Protein AF-F6R9W7-F1 (afdb_monomer)

Structure (mmCIF, N/CA/C/O backbone):
data_AF-F6R9W7-F1
#
_entry.id   AF-F6R9W7-F1
#
loop_
_atom_site.group_PDB
_atom_site.id
_atom_site.type_symbol
_atom_site.label_atom_id
_atom_site.label_alt_id
_atom_site.label_comp_id
_atom_site.label_asym_id
_atom_site.label_entity_id
_atom_site.label_seq_id
_atom_site.pdbx_PDB_ins_code
_atom_site.Cartn_x
_atom_site.Cartn_y
_atom_site.Cartn_z
_atom_site.occupancy
_atom_site.B_iso_or_equiv
_atom_site.auth_seq_id
_atom_site.auth_comp_id
_atom_site.auth_asym_id
_atom_site.auth_atom_id
_atom_site.pdbx_PDB_model_num
ATOM 1 N N . MET A 1 1 ? 35.227 -60.650 39.582 1.00 37.25 1 MET A N 1
ATOM 2 C CA . MET A 1 1 ? 34.812 -62.004 39.165 1.00 37.25 1 MET A CA 1
ATOM 3 C C . MET A 1 1 ? 34.048 -61.872 37.850 1.00 37.25 1 MET A C 1
ATOM 5 O O . MET A 1 1 ? 33.037 -61.191 37.862 1.00 37.25 1 MET A O 1
ATOM 9 N N . THR A 1 2 ? 34.630 -62.427 36.768 1.00 38.97 2 THR A N 1
ATOM 10 C CA . THR A 1 2 ? 34.024 -62.954 35.505 1.00 38.97 2 THR A CA 1
ATOM 11 C C . THR A 1 2 ? 33.086 -62.039 34.682 1.00 38.97 2 THR A C 1
ATOM 13 O O . THR A 1 2 ? 32.062 -61.613 35.194 1.00 38.97 2 THR A O 1
ATOM 16 N N . GLN A 1 3 ? 33.453 -61.582 33.464 1.00 42.78 3 GLN A N 1
ATOM 17 C CA . GLN A 1 3 ? 33.373 -62.268 32.135 1.00 42.78 3 GLN A CA 1
ATOM 18 C C . GLN A 1 3 ? 31.911 -62.660 31.782 1.00 42.78 3 GLN A C 1
ATOM 20 O O . GLN A 1 3 ? 31.242 -63.227 32.631 1.00 42.78 3 GLN A O 1
ATOM 25 N N . ASP A 1 4 ? 31.304 -62.348 30.624 1.00 43.25 4 ASP A N 1
ATOM 26 C CA . ASP A 1 4 ? 31.755 -62.656 29.255 1.00 43.25 4 ASP A CA 1
ATOM 27 C C . ASP A 1 4 ? 30.947 -61.929 28.141 1.00 43.25 4 ASP A C 1
ATOM 29 O O . ASP A 1 4 ? 29.922 -61.293 28.389 1.00 43.25 4 ASP A O 1
ATOM 33 N N . ALA A 1 5 ? 31.432 -62.058 26.903 1.00 44.84 5 ALA A N 1
ATOM 34 C CA . ALA A 1 5 ? 31.057 -61.347 25.680 1.00 44.84 5 ALA A CA 1
ATOM 35 C C . ALA A 1 5 ? 30.200 -62.173 24.681 1.00 44.84 5 ALA A C 1
ATOM 37 O O . ALA A 1 5 ? 29.984 -63.365 24.881 1.00 44.84 5 ALA A O 1
ATOM 38 N N . ARG A 1 6 ? 29.832 -61.518 23.552 1.00 44.34 6 ARG A N 1
ATOM 39 C CA . ARG A 1 6 ? 29.379 -61.987 22.199 1.00 44.34 6 ARG A CA 1
ATOM 40 C C . ARG A 1 6 ? 28.010 -61.393 21.814 1.00 44.34 6 ARG A C 1
ATOM 42 O O . ARG A 1 6 ? 27.087 -61.439 22.605 1.00 44.34 6 ARG A O 1
ATOM 49 N N . GLY A 1 7 ? 27.757 -60.812 20.637 1.00 36.53 7 GLY A N 1
ATOM 50 C CA . GLY A 1 7 ? 28.431 -60.843 19.334 1.00 36.53 7 GLY A CA 1
ATOM 51 C C . GLY A 1 7 ? 27.471 -61.415 18.276 1.00 36.53 7 GLY A C 1
ATOM 52 O O . GLY A 1 7 ? 27.150 -62.595 18.345 1.00 36.53 7 GLY A O 1
ATOM 53 N N . GLY A 1 8 ? 27.017 -60.613 17.301 1.00 36.09 8 GLY A N 1
ATOM 54 C CA . GLY A 1 8 ? 26.174 -61.088 16.189 1.00 36.09 8 GLY A CA 1
ATOM 55 C C . GLY A 1 8 ? 25.774 -59.988 15.196 1.00 36.09 8 GLY A C 1
ATOM 56 O O . GLY A 1 8 ? 25.146 -59.007 15.569 1.00 36.09 8 GLY A O 1
ATOM 57 N N . ALA A 1 9 ? 26.187 -60.148 13.939 1.00 40.66 9 ALA A N 1
ATOM 58 C CA . ALA A 1 9 ? 26.239 -59.149 12.871 1.00 40.66 9 ALA A CA 1
ATOM 59 C C . ALA A 1 9 ? 24.975 -59.050 11.986 1.00 40.66 9 ALA A C 1
ATOM 61 O O . ALA A 1 9 ? 24.234 -60.020 11.858 1.00 40.66 9 ALA A O 1
ATOM 62 N N . GLY A 1 10 ? 24.854 -57.954 11.214 1.00 35.75 10 GLY A N 1
ATOM 63 C CA . GLY A 1 10 ? 24.393 -58.062 9.820 1.00 35.75 10 GLY A CA 1
ATOM 64 C C . GLY A 1 10 ? 23.547 -56.930 9.211 1.00 35.75 10 GLY A C 1
ATOM 65 O O . GLY A 1 10 ? 22.341 -56.912 9.403 1.00 35.75 10 GLY A O 1
ATOM 66 N N . ARG A 1 11 ? 24.183 -56.165 8.297 1.00 45.00 11 ARG A N 1
ATOM 67 C CA . ARG A 1 11 ? 23.655 -55.597 7.021 1.00 45.00 11 ARG A CA 1
ATOM 68 C C . ARG A 1 11 ? 22.607 -54.466 7.157 1.00 45.00 11 ARG A C 1
ATOM 70 O O . ARG A 1 11 ? 21.510 -54.681 7.635 1.00 45.00 11 ARG A O 1
ATOM 77 N N . GLY A 1 12 ? 22.821 -53.220 6.724 1.00 38.53 12 GLY A N 1
ATOM 78 C CA . GLY A 1 12 ? 23.471 -52.753 5.496 1.00 38.53 12 GLY A CA 1
ATOM 79 C C . GLY A 1 12 ? 22.467 -52.696 4.332 1.00 38.53 12 GLY A C 1
ATOM 80 O O . GLY A 1 12 ? 22.439 -53.616 3.520 1.00 38.53 12 GLY A O 1
ATOM 81 N N . ARG A 1 13 ? 21.642 -51.640 4.241 1.00 46.31 13 ARG A N 1
ATOM 82 C CA . ARG A 1 13 ? 20.836 -51.311 3.046 1.00 46.31 13 ARG A CA 1
ATOM 83 C C . ARG A 1 13 ? 20.962 -49.820 2.730 1.00 46.31 13 ARG A C 1
ATOM 85 O O . ARG A 1 13 ? 20.438 -48.984 3.455 1.00 46.31 13 ARG A O 1
ATOM 92 N N . GLY A 1 14 ? 21.693 -49.522 1.657 1.00 41.75 14 GLY A N 1
ATOM 93 C CA . GLY A 1 14 ? 21.711 -48.213 1.006 1.00 41.75 14 GLY A CA 1
ATOM 94 C C . GLY A 1 14 ? 20.532 -48.032 0.036 1.00 41.75 14 GLY A C 1
ATOM 95 O O . GLY A 1 14 ? 19.834 -49.006 -0.268 1.00 41.75 14 GLY A O 1
ATOM 96 N N . PRO A 1 15 ? 20.305 -46.803 -0.457 1.00 42.66 15 PRO A N 1
ATOM 97 C CA . PRO A 1 15 ? 19.247 -46.492 -1.409 1.00 42.66 15 PRO A CA 1
ATOM 98 C C . PRO A 1 15 ? 19.709 -46.738 -2.856 1.00 42.66 15 PRO A C 1
ATOM 100 O O . PRO A 1 15 ? 20.836 -46.421 -3.231 1.00 42.66 15 PRO A O 1
ATOM 103 N N . GLY A 1 16 ? 18.821 -47.298 -3.676 1.00 39.59 16 GLY A N 1
ATOM 104 C CA . GLY A 1 16 ? 18.999 -47.514 -5.115 1.00 39.59 16 GLY A CA 1
ATOM 105 C C . GLY A 1 16 ? 17.738 -47.102 -5.894 1.00 39.59 16 GLY A C 1
ATOM 106 O O . GLY A 1 16 ? 16.745 -46.726 -5.277 1.00 39.59 16 GLY A O 1
ATOM 107 N N . PRO A 1 17 ? 17.755 -47.159 -7.236 1.00 47.62 17 PRO A N 1
ATOM 108 C CA . PRO A 1 17 ? 17.952 -45.975 -8.076 1.00 47.62 17 PRO A CA 1
ATOM 109 C C . PRO A 1 17 ? 16.716 -45.567 -8.903 1.00 47.62 17 PRO A C 1
ATOM 111 O O . PRO A 1 17 ? 15.732 -46.295 -8.997 1.00 47.62 17 PRO A O 1
ATOM 114 N N . GLY A 1 18 ? 16.798 -44.373 -9.507 1.00 41.66 18 GLY A N 1
ATOM 115 C CA . GLY A 1 18 ? 15.735 -43.728 -10.284 1.00 41.66 18 GLY A CA 1
ATOM 116 C C . GLY A 1 18 ? 15.353 -44.409 -11.610 1.00 41.66 18 GLY A C 1
ATOM 117 O O . GLY A 1 18 ? 16.041 -45.319 -12.082 1.00 41.66 18 GLY A O 1
ATOM 118 N N . PRO A 1 19 ? 14.250 -43.963 -12.240 1.00 47.75 19 PRO A N 1
ATOM 119 C CA . PRO A 1 19 ? 13.736 -44.590 -13.447 1.00 47.75 19 PRO A CA 1
ATOM 120 C C . PRO A 1 19 ? 14.465 -44.134 -14.718 1.00 47.75 19 PRO A C 1
ATOM 122 O O . PRO A 1 19 ? 14.764 -42.961 -14.945 1.00 47.75 19 PRO A O 1
ATOM 125 N N . ARG A 1 20 ? 14.728 -45.145 -15.549 1.00 38.06 20 ARG A N 1
ATOM 126 C CA . ARG A 1 20 ? 15.387 -45.130 -16.855 1.00 38.06 20 ARG A CA 1
ATOM 127 C C . ARG A 1 20 ? 14.558 -44.411 -17.925 1.00 38.06 20 ARG A C 1
ATOM 129 O O . ARG A 1 20 ? 13.354 -44.616 -18.039 1.00 38.06 20 ARG A O 1
ATOM 136 N N . ARG A 1 21 ? 15.261 -43.664 -18.782 1.00 37.69 21 ARG A N 1
ATOM 137 C CA . ARG A 1 21 ? 14.823 -43.274 -20.131 1.00 37.69 21 ARG A CA 1
ATOM 138 C C . ARG A 1 21 ? 14.711 -44.516 -21.022 1.00 37.69 21 ARG A C 1
ATOM 140 O O . ARG A 1 21 ? 15.579 -45.384 -20.960 1.00 37.69 21 ARG A O 1
ATOM 147 N N . SER A 1 22 ? 13.696 -44.540 -21.882 1.00 39.59 22 SER A N 1
ATOM 148 C CA . SER A 1 22 ? 13.590 -45.456 -23.027 1.00 39.59 22 SER A CA 1
ATOM 149 C C . SER A 1 22 ? 13.476 -44.649 -24.334 1.00 39.59 22 SER A C 1
ATOM 151 O O . SER A 1 22 ? 13.099 -43.476 -24.267 1.00 39.59 22 SER A O 1
ATOM 153 N N . PRO A 1 23 ? 13.871 -45.223 -25.487 1.00 42.62 23 PRO A N 1
ATOM 154 C CA . PRO A 1 23 ? 14.264 -44.480 -26.683 1.00 42.62 23 PRO A CA 1
ATOM 155 C C . PRO A 1 23 ? 13.145 -44.310 -27.728 1.00 42.62 23 PRO A C 1
ATOM 157 O O . PRO A 1 23 ? 12.072 -44.897 -27.628 1.00 42.62 23 PRO A O 1
ATOM 160 N N . SER A 1 24 ? 13.460 -43.475 -28.720 1.00 36.72 24 SER A N 1
ATOM 161 C CA . SER A 1 24 ? 12.705 -43.048 -29.908 1.00 36.72 24 SER A CA 1
ATOM 162 C C . SER A 1 24 ? 12.097 -44.174 -30.763 1.00 36.72 24 SER A C 1
ATOM 164 O O . SER A 1 24 ? 12.508 -45.329 -30.662 1.00 36.72 24 SER A O 1
ATOM 166 N N . PRO A 1 25 ? 11.239 -43.807 -31.735 1.00 42.00 25 PRO A N 1
ATOM 167 C CA . PRO A 1 25 ? 11.713 -43.918 -33.119 1.00 42.00 25 PRO A CA 1
ATOM 168 C C . PRO A 1 25 ? 11.398 -42.698 -34.006 1.00 42.00 25 PRO A C 1
ATOM 170 O O . PRO A 1 25 ? 10.371 -42.037 -33.880 1.00 42.00 25 PRO A O 1
ATOM 173 N N . SER A 1 26 ? 12.332 -42.428 -34.918 1.00 40.25 26 SER A N 1
ATOM 174 C CA . SER A 1 26 ? 12.217 -41.530 -36.073 1.00 40.25 26 SER A CA 1
ATOM 175 C C . SER A 1 26 ? 11.331 -42.128 -37.175 1.00 40.25 26 SER A C 1
ATOM 177 O O . SER A 1 26 ? 11.128 -43.342 -37.210 1.00 40.25 26 SER A O 1
ATOM 179 N N . PRO A 1 27 ? 10.971 -41.318 -38.183 1.00 42.59 27 PRO A N 1
ATOM 180 C CA . PRO A 1 27 ? 11.076 -41.780 -39.560 1.00 42.59 27 PRO A CA 1
ATOM 181 C C . PRO A 1 27 ? 11.999 -40.902 -40.413 1.00 42.59 27 PRO A C 1
ATOM 183 O O . PRO A 1 27 ? 12.318 -39.756 -40.095 1.00 42.59 27 PRO A O 1
ATOM 186 N N . ALA A 1 28 ? 12.479 -41.547 -41.470 1.00 33.84 28 ALA A N 1
ATOM 187 C CA . ALA A 1 28 ? 13.603 -41.188 -42.307 1.00 33.84 28 ALA A CA 1
ATOM 188 C C . ALA A 1 28 ? 13.274 -40.189 -43.437 1.00 33.84 28 ALA A C 1
ATOM 190 O O . ALA A 1 28 ? 12.173 -40.165 -43.973 1.00 33.84 28 ALA A O 1
ATOM 191 N N . LEU A 1 29 ? 14.305 -39.405 -43.766 1.00 33.53 29 LEU A N 1
ATOM 192 C CA . LEU A 1 29 ? 14.853 -39.079 -45.094 1.00 33.53 29 LEU A CA 1
ATOM 193 C C . LEU A 1 29 ? 13.921 -38.815 -46.294 1.00 33.53 29 LEU A C 1
ATOM 195 O O . LEU A 1 29 ? 13.273 -39.712 -46.822 1.00 33.53 29 LEU A O 1
ATOM 199 N N . GLY A 1 30 ? 14.092 -37.616 -46.860 1.00 28.89 30 GLY A N 1
ATOM 200 C CA . GLY A 1 30 ? 13.898 -37.321 -48.280 1.00 28.89 30 GLY A CA 1
ATOM 201 C C . GLY A 1 30 ? 14.819 -36.169 -48.686 1.00 28.89 30 GLY A C 1
ATOM 202 O O . GLY A 1 30 ? 14.496 -35.008 -48.458 1.00 28.89 30 GLY A O 1
ATOM 203 N N . ALA A 1 31 ? 15.996 -36.495 -49.223 1.00 33.34 31 ALA A N 1
ATOM 204 C CA . ALA A 1 31 ? 16.964 -35.543 -49.757 1.00 33.34 31 ALA A CA 1
ATOM 205 C C . ALA A 1 31 ? 16.691 -35.271 -51.243 1.00 33.34 31 ALA A C 1
ATOM 207 O O . ALA A 1 31 ? 16.409 -36.203 -51.992 1.00 33.34 31 ALA A O 1
ATOM 208 N N . SER A 1 32 ? 16.858 -34.024 -51.685 1.00 34.88 32 SER A N 1
ATOM 209 C CA . SER A 1 32 ? 17.277 -33.668 -53.049 1.00 34.88 32 SER A CA 1
ATOM 210 C C . SER A 1 32 ? 17.789 -32.229 -53.046 1.00 34.88 32 SER A C 1
ATOM 212 O O . SER A 1 32 ? 17.087 -31.313 -52.625 1.00 34.88 32 SER A O 1
ATOM 214 N N . GLY A 1 33 ? 19.049 -32.058 -53.446 1.00 31.48 33 GLY A N 1
ATOM 215 C CA . GLY A 1 33 ? 19.707 -30.763 -53.590 1.00 31.48 33 GLY A CA 1
ATOM 216 C C . GLY A 1 33 ? 19.554 -30.179 -54.993 1.00 31.48 33 GLY A C 1
ATOM 217 O O . GLY A 1 33 ? 19.245 -30.896 -55.939 1.00 31.48 33 GLY A O 1
ATOM 218 N N . ALA A 1 34 ? 19.835 -28.883 -55.117 1.00 33.84 34 ALA A N 1
ATOM 219 C CA . ALA A 1 34 ? 20.273 -28.245 -56.354 1.00 33.84 34 ALA A CA 1
ATOM 220 C C . ALA A 1 34 ? 20.982 -26.919 -56.030 1.00 33.84 34 ALA A C 1
ATOM 222 O O . ALA A 1 34 ? 20.700 -26.260 -55.031 1.00 33.84 34 ALA A O 1
ATOM 223 N N . SER A 1 35 ? 21.944 -26.587 -56.879 1.00 33.28 35 SER A N 1
ATOM 224 C CA . SER A 1 35 ? 23.064 -25.673 -56.668 1.00 33.28 35 SER A CA 1
ATOM 225 C C . SER A 1 35 ? 22.846 -24.281 -57.287 1.00 33.28 35 SER A C 1
ATOM 227 O O . SER A 1 35 ? 22.425 -24.219 -58.433 1.00 33.28 35 SER A O 1
ATOM 229 N N . GLY A 1 36 ? 23.267 -23.216 -56.574 1.00 30.98 36 GLY A N 1
ATOM 230 C CA . GLY A 1 36 ? 23.781 -21.901 -57.055 1.00 30.98 36 GLY A CA 1
ATOM 231 C C . GLY A 1 36 ? 22.903 -20.994 -57.952 1.00 30.98 36 GLY A C 1
ATOM 232 O O . GLY A 1 36 ? 21.843 -21.426 -58.390 1.00 30.98 36 GLY A O 1
ATOM 233 N N . PRO A 1 37 ? 23.337 -19.752 -58.299 1.00 43.81 37 PRO A N 1
ATOM 234 C CA . PRO A 1 37 ? 24.504 -18.961 -57.853 1.00 43.81 37 PRO A CA 1
ATOM 235 C C . PRO A 1 37 ? 24.156 -17.536 -57.306 1.00 43.81 37 PRO A C 1
ATOM 237 O O . PRO A 1 37 ? 23.009 -17.102 -57.344 1.00 43.81 37 PRO A O 1
ATOM 240 N N . GLY A 1 38 ? 25.161 -16.799 -56.789 1.00 31.69 38 GLY A N 1
ATOM 241 C CA . GLY A 1 38 ? 25.097 -15.347 -56.468 1.00 31.69 38 GLY A CA 1
ATOM 242 C C . GLY A 1 38 ? 25.085 -14.437 -57.721 1.00 31.69 38 GLY A C 1
ATOM 243 O O . GLY A 1 38 ? 25.046 -14.995 -58.819 1.00 31.69 38 GLY A O 1
ATOM 244 N N . PRO A 1 39 ? 25.165 -13.078 -57.626 1.00 47.41 39 PRO A N 1
ATOM 245 C CA . PRO A 1 39 ? 26.282 -12.377 -56.957 1.00 47.41 39 PRO A CA 1
ATOM 246 C C . PRO A 1 39 ? 26.011 -10.983 -56.296 1.00 47.41 39 PRO A C 1
ATOM 248 O O . PRO A 1 39 ? 25.011 -10.323 -56.535 1.00 47.41 39 PRO A O 1
ATOM 251 N N . ALA A 1 40 ? 27.006 -10.558 -55.496 1.00 33.59 40 ALA A N 1
ATOM 252 C CA . ALA A 1 40 ? 27.640 -9.229 -55.325 1.00 33.59 40 ALA A CA 1
ATOM 253 C C . ALA A 1 40 ? 26.851 -7.904 -55.128 1.00 33.59 40 ALA A C 1
ATOM 255 O O . ALA A 1 40 ? 26.097 -7.471 -55.990 1.00 33.59 40 ALA A O 1
ATOM 256 N N . GLY A 1 41 ? 27.261 -7.125 -54.105 1.00 31.31 41 GLY A N 1
ATOM 257 C CA . GLY A 1 41 ? 27.148 -5.653 -54.118 1.00 31.31 41 GLY A CA 1
ATOM 258 C C . GLY A 1 41 ? 27.331 -4.912 -52.777 1.00 31.31 41 GLY A C 1
ATOM 259 O O . GLY A 1 41 ? 26.359 -4.732 -52.066 1.00 31.31 41 GLY A O 1
ATOM 260 N N . ARG A 1 42 ? 28.581 -4.501 -52.473 1.00 35.09 42 ARG A N 1
ATOM 261 C CA . ARG A 1 42 ? 29.096 -3.238 -51.847 1.00 35.09 42 ARG A CA 1
ATOM 262 C C . ARG A 1 42 ? 28.104 -2.364 -51.027 1.00 35.09 42 ARG A C 1
ATOM 264 O O . ARG A 1 42 ? 27.027 -2.080 -51.510 1.00 35.09 42 ARG A O 1
ATOM 271 N N . GLY A 1 43 ? 28.399 -1.740 -49.881 1.00 30.48 43 GLY A N 1
ATOM 272 C CA . GLY A 1 43 ? 29.612 -1.496 -49.098 1.00 30.48 43 GLY A CA 1
ATOM 273 C C . GLY A 1 43 ? 29.399 -0.275 -48.167 1.00 30.48 43 GLY A C 1
ATOM 274 O O . GLY A 1 43 ? 28.695 0.649 -48.547 1.00 30.48 43 GLY A O 1
ATOM 275 N N . GLY A 1 44 ? 30.049 -0.266 -46.995 1.00 30.69 44 GLY A N 1
ATOM 276 C CA . GLY A 1 44 ? 30.510 0.943 -46.275 1.00 30.69 44 GLY A CA 1
ATOM 277 C C . GLY A 1 44 ? 29.522 1.786 -45.432 1.00 30.69 44 GLY A C 1
ATOM 278 O O . GLY A 1 44 ? 28.321 1.683 -45.629 1.00 30.69 44 GLY A O 1
ATOM 279 N N . PRO A 1 45 ? 30.019 2.590 -44.457 1.00 45.19 45 PRO A N 1
ATOM 280 C CA . PRO A 1 45 ? 29.377 2.784 -43.145 1.00 45.19 45 PRO A CA 1
ATOM 281 C C . PRO A 1 45 ? 29.029 4.246 -42.765 1.00 45.19 45 PRO A C 1
ATOM 283 O O . PRO A 1 45 ? 29.543 5.189 -43.353 1.00 45.19 45 PRO A O 1
ATOM 286 N N . GLY A 1 46 ? 28.291 4.418 -41.656 1.00 30.78 46 GLY A N 1
ATOM 287 C CA . GLY A 1 46 ? 28.509 5.529 -40.708 1.00 30.78 46 GLY A CA 1
ATOM 288 C C . GLY A 1 46 ? 27.438 6.635 -40.597 1.00 30.78 46 GLY A C 1
ATOM 289 O O . GLY A 1 46 ? 26.616 6.773 -41.491 1.00 30.78 46 GLY A O 1
ATOM 290 N N . PRO A 1 47 ? 27.415 7.389 -39.473 1.00 49.84 47 PRO A N 1
ATOM 291 C CA . PRO A 1 47 ? 26.193 7.827 -38.777 1.00 49.84 47 PRO A CA 1
ATOM 292 C C . PRO A 1 47 ? 25.980 9.357 -38.752 1.00 49.84 47 PRO A C 1
ATOM 294 O O . PRO A 1 47 ? 26.935 10.102 -38.936 1.00 49.84 47 PRO A O 1
ATOM 297 N N . ALA A 1 48 ? 24.774 9.841 -38.413 1.00 31.61 48 ALA A N 1
ATOM 298 C CA . ALA A 1 48 ? 24.588 11.192 -37.855 1.00 31.61 48 ALA A CA 1
ATOM 299 C C . ALA A 1 48 ? 23.214 11.394 -37.184 1.00 31.61 48 ALA A C 1
ATOM 301 O O . ALA A 1 48 ? 22.164 11.224 -37.798 1.00 31.61 48 ALA A O 1
ATOM 302 N N . MET A 1 49 ? 23.266 11.806 -35.916 1.00 35.12 49 MET A N 1
ATOM 303 C CA . MET A 1 49 ? 22.226 12.519 -35.169 1.00 35.12 49 MET A CA 1
ATOM 304 C C . MET A 1 49 ? 22.036 13.931 -35.743 1.00 35.12 49 MET A C 1
ATOM 306 O O . MET A 1 49 ? 23.036 14.608 -35.973 1.00 35.12 49 MET A O 1
ATOM 310 N N . ALA A 1 50 ? 20.795 14.414 -35.881 1.00 34.88 50 ALA A N 1
ATOM 311 C CA . ALA A 1 50 ? 20.523 15.852 -35.971 1.00 34.88 50 ALA A CA 1
ATOM 312 C C . ALA A 1 50 ? 19.078 16.229 -35.578 1.00 34.88 50 ALA A C 1
ATOM 314 O O . ALA A 1 50 ? 18.130 16.020 -36.325 1.00 34.88 50 ALA A O 1
ATOM 315 N N . MET A 1 51 ? 18.960 16.783 -34.373 1.00 36.38 51 MET A N 1
ATOM 316 C CA . MET A 1 51 ? 18.455 18.126 -34.059 1.00 36.38 51 MET A CA 1
ATOM 317 C C . MET A 1 51 ? 17.085 18.595 -34.614 1.00 36.38 51 MET A C 1
ATOM 319 O O . MET A 1 51 ? 16.941 19.006 -35.761 1.00 36.38 51 MET A O 1
ATOM 323 N N . PHE A 1 52 ? 16.107 18.609 -33.704 1.00 30.91 52 PHE A N 1
ATOM 324 C CA . PHE A 1 52 ? 15.168 19.695 -33.357 1.00 30.91 52 PHE A CA 1
ATOM 325 C C . PHE A 1 52 ? 15.089 20.944 -34.265 1.00 30.91 52 PHE A C 1
ATOM 327 O O . PHE A 1 52 ? 16.061 21.674 -34.455 1.00 30.91 52 PHE A O 1
ATOM 334 N N . ARG A 1 53 ? 13.857 21.279 -34.684 1.00 35.88 53 ARG A N 1
ATOM 335 C CA . ARG A 1 53 ? 13.446 22.634 -35.087 1.00 35.88 53 ARG A CA 1
ATOM 336 C C . ARG A 1 53 ? 12.285 23.093 -34.209 1.00 35.88 53 ARG A C 1
ATOM 338 O O . ARG A 1 53 ? 11.177 22.573 -34.313 1.00 35.88 53 ARG A O 1
ATOM 345 N N . SER A 1 54 ? 12.575 24.076 -33.369 1.00 33.25 54 SER A N 1
ATOM 346 C CA . SER A 1 54 ? 11.614 24.876 -32.617 1.00 33.25 54 SER A CA 1
ATOM 347 C C . SER A 1 54 ? 10.757 25.732 -33.550 1.00 33.25 54 SER A C 1
ATOM 349 O O . SER A 1 54 ? 11.260 26.289 -34.527 1.00 33.25 54 SER A O 1
ATOM 351 N N . LEU A 1 55 ? 9.486 25.905 -33.192 1.00 35.75 55 LEU A N 1
ATOM 352 C CA . LEU A 1 55 ? 8.639 27.005 -33.642 1.00 35.75 55 LEU A CA 1
ATOM 353 C C . LEU 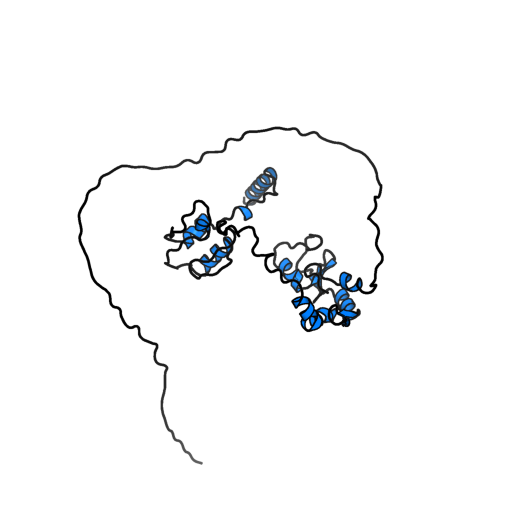A 1 55 ? 7.984 27.612 -32.396 1.00 35.75 55 LEU A C 1
ATOM 355 O O . LEU A 1 55 ? 7.349 26.915 -31.610 1.00 35.75 55 LEU A O 1
ATOM 359 N N . VAL A 1 56 ? 8.227 28.906 -32.216 1.00 32.75 56 VAL A N 1
ATOM 360 C CA . VAL A 1 56 ? 7.842 29.759 -31.086 1.00 32.75 56 VAL A CA 1
ATOM 361 C C . VAL A 1 56 ? 6.400 30.250 -31.250 1.00 32.75 56 VAL A C 1
ATOM 363 O O . VAL A 1 56 ? 6.007 30.600 -32.361 1.00 32.75 56 VAL A O 1
ATOM 366 N N . ALA A 1 57 ? 5.656 30.392 -30.146 1.00 31.69 57 ALA A 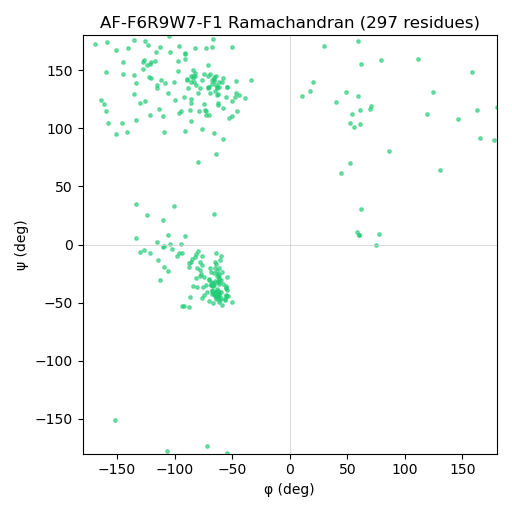N 1
ATOM 367 C CA . ALA A 1 57 ? 4.531 31.327 -30.054 1.00 31.69 57 ALA A CA 1
ATOM 368 C C . ALA A 1 57 ? 4.399 31.917 -28.631 1.00 31.69 57 ALA A C 1
ATOM 370 O O . ALA A 1 57 ? 3.980 31.245 -27.698 1.00 31.69 57 ALA A O 1
ATOM 371 N N . SER A 1 58 ? 4.824 33.180 -28.523 1.00 29.67 58 SER A N 1
ATOM 372 C CA . SER A 1 58 ? 4.384 34.308 -27.680 1.00 29.67 58 SER A CA 1
ATOM 373 C C . SER A 1 58 ? 3.518 34.074 -26.425 1.00 29.67 58 SER A C 1
ATOM 375 O O . SER A 1 58 ? 2.408 33.572 -26.534 1.00 29.67 58 SER A O 1
ATOM 377 N N . ALA A 1 59 ? 3.889 34.685 -25.286 1.00 34.16 59 ALA A N 1
ATOM 378 C CA . ALA A 1 59 ? 3.404 36.029 -24.899 1.00 34.16 59 ALA A CA 1
ATOM 379 C C . ALA A 1 59 ? 3.599 36.367 -23.395 1.00 34.16 59 ALA A C 1
ATOM 381 O O . ALA A 1 59 ? 2.949 35.816 -22.518 1.00 34.16 59 ALA A O 1
ATOM 382 N N . GLN A 1 60 ? 4.439 37.378 -23.154 1.00 38.44 60 GLN A N 1
ATOM 383 C CA . GLN A 1 60 ? 4.234 38.537 -22.271 1.00 38.44 60 GLN A CA 1
ATOM 384 C C . GLN A 1 60 ? 3.872 38.367 -20.773 1.00 38.44 60 GLN A C 1
ATOM 386 O O . GLN A 1 60 ? 2.716 38.342 -20.363 1.00 38.44 60 GLN A O 1
ATOM 391 N N . GLN A 1 61 ? 4.916 38.542 -19.958 1.00 37.75 61 GLN A N 1
ATOM 392 C CA . GLN A 1 61 ? 4.937 39.027 -18.572 1.00 37.75 61 GLN A CA 1
ATOM 393 C C . GLN A 1 61 ? 4.236 40.397 -18.384 1.00 37.75 61 GLN A C 1
ATOM 395 O O . GLN A 1 61 ? 4.545 41.357 -19.104 1.00 37.75 61 GLN A O 1
ATOM 400 N N . ARG A 1 62 ? 3.414 40.551 -17.333 1.00 31.33 62 ARG A N 1
ATOM 401 C CA . ARG A 1 62 ? 3.086 41.844 -16.685 1.00 31.33 62 ARG A CA 1
ATOM 402 C C . ARG A 1 62 ? 3.138 41.690 -15.153 1.00 31.33 62 ARG A C 1
ATOM 404 O O . ARG A 1 62 ? 2.583 40.748 -14.605 1.00 31.33 62 ARG A O 1
ATOM 411 N N . GLN A 1 63 ? 3.864 42.603 -14.503 1.00 33.03 63 GLN A N 1
ATOM 412 C CA . GLN A 1 63 ? 4.195 42.657 -13.069 1.00 33.03 63 GLN A CA 1
ATOM 413 C C . GLN A 1 63 ? 3.160 43.479 -12.236 1.00 33.03 63 GLN A C 1
ATOM 415 O O . GLN A 1 63 ? 2.438 44.293 -12.801 1.00 33.03 63 GLN A O 1
ATOM 420 N N . HIS A 1 64 ? 3.151 43.218 -10.912 1.00 33.94 64 HIS A N 1
ATOM 421 C CA . HIS A 1 64 ? 2.356 43.633 -9.705 1.00 33.94 64 HIS A CA 1
ATOM 422 C C . HIS A 1 64 ? 2.217 45.174 -9.406 1.00 33.94 64 HIS A C 1
ATOM 424 O O . HIS A 1 64 ? 2.845 45.901 -10.175 1.00 33.94 64 HIS A O 1
ATOM 430 N N . PRO A 1 65 ? 1.536 45.743 -8.334 1.00 39.12 65 PRO A N 1
ATOM 431 C CA . PRO A 1 65 ? 1.287 45.246 -6.938 1.00 39.12 65 PRO A CA 1
ATOM 432 C C . PRO A 1 65 ? -0.039 45.765 -6.195 1.00 39.12 65 PRO A C 1
ATOM 434 O O . PRO A 1 65 ? -1.027 45.925 -6.907 1.00 39.12 65 PRO A O 1
ATOM 437 N N . PRO A 1 66 ? -0.187 45.918 -4.829 1.00 52.06 66 PRO A N 1
ATOM 438 C CA . PRO A 1 66 ? -1.364 45.506 -3.990 1.00 52.06 66 PRO A CA 1
ATOM 439 C C . PRO A 1 66 ? -2.275 46.691 -3.488 1.00 52.06 66 PRO A C 1
ATOM 441 O O . PRO A 1 66 ? -1.966 47.813 -3.894 1.00 52.06 66 PRO A O 1
ATOM 444 N N . PRO A 1 67 ? -3.379 46.556 -2.670 1.00 41.12 67 PRO A N 1
ATOM 445 C CA . PRO A 1 67 ? -3.357 46.301 -1.195 1.00 41.12 67 PRO A CA 1
ATOM 446 C C . PRO A 1 67 ? -4.632 45.679 -0.498 1.00 41.12 67 PRO A C 1
ATOM 448 O O . PRO A 1 67 ? -5.704 45.552 -1.074 1.00 41.12 67 PRO A O 1
ATOM 451 N N . SER A 1 68 ? -4.473 45.372 0.808 1.00 30.89 68 SER A N 1
ATOM 452 C CA . SER A 1 68 ? -5.410 45.485 1.970 1.00 30.89 68 SER A CA 1
ATOM 453 C C . SER A 1 68 ? -6.671 44.602 2.201 1.00 30.89 68 SER A C 1
ATOM 455 O O . SER A 1 68 ? -7.670 44.715 1.509 1.00 30.89 68 SER A O 1
ATOM 457 N N . ALA A 1 69 ? -6.625 43.889 3.347 1.00 30.23 69 ALA A N 1
ATOM 458 C CA . ALA A 1 69 ? -7.630 43.730 4.428 1.00 30.23 69 ALA A CA 1
ATOM 459 C C . ALA A 1 69 ? -9.040 43.114 4.174 1.00 30.23 69 ALA A C 1
ATOM 461 O O . ALA A 1 69 ? -9.938 43.806 3.725 1.00 30.23 69 ALA A O 1
ATOM 462 N N . ALA A 1 70 ? -9.190 41.838 4.597 1.00 32.22 70 ALA A N 1
ATOM 463 C CA . ALA A 1 70 ? -10.252 41.132 5.377 1.00 32.22 70 ALA A CA 1
ATOM 464 C C . ALA A 1 70 ? -11.755 41.562 5.344 1.00 32.22 70 ALA A C 1
ATOM 466 O O . ALA A 1 70 ? -12.079 42.703 5.055 1.00 32.22 70 ALA A O 1
ATOM 467 N N . PRO A 1 71 ? -12.685 40.770 5.932 1.00 51.66 71 PRO A N 1
ATOM 468 C CA . PRO A 1 71 ? -13.027 39.352 5.732 1.00 51.66 71 PRO A CA 1
ATOM 469 C C . PRO A 1 71 ? -14.549 39.169 5.465 1.00 51.66 71 PRO A C 1
ATOM 471 O O . PRO A 1 71 ? -15.353 39.975 5.921 1.00 51.66 71 PRO A O 1
ATOM 474 N N . ALA A 1 72 ? -14.995 38.081 4.823 1.00 33.44 72 ALA A N 1
ATOM 475 C CA . ALA A 1 72 ? -16.404 37.668 4.919 1.00 33.44 72 ALA A CA 1
ATOM 476 C C . ALA A 1 72 ? -16.629 36.195 4.556 1.00 33.44 72 ALA A C 1
ATOM 478 O O . ALA A 1 72 ? -16.458 35.751 3.424 1.00 33.44 72 ALA A O 1
ATOM 479 N N . SER A 1 73 ? -17.052 35.477 5.584 1.00 36.91 73 SER A N 1
ATOM 480 C CA . SER A 1 73 ? -17.795 34.229 5.638 1.00 36.91 73 SER A CA 1
ATOM 481 C C . SER A 1 73 ? -18.806 34.033 4.502 1.00 36.91 73 SER A C 1
ATOM 483 O O . SER A 1 73 ? -19.569 34.938 4.169 1.00 36.91 73 SER A O 1
ATOM 485 N N . SER A 1 74 ? -18.918 32.805 3.999 1.00 34.34 74 SER A N 1
ATOM 486 C CA . SER A 1 74 ? -20.149 32.314 3.372 1.00 34.34 74 SER A CA 1
ATOM 487 C C . SER A 1 74 ? -20.354 30.822 3.667 1.00 34.34 74 SER A C 1
ATOM 489 O O . SER A 1 74 ? -19.374 30.105 3.877 1.00 34.34 74 SER A O 1
ATOM 491 N N . PRO A 1 75 ? -21.617 30.378 3.796 1.00 37.38 75 PRO A N 1
ATOM 492 C CA . PRO A 1 75 ? -22.017 29.363 4.771 1.00 37.38 75 PRO A CA 1
ATOM 493 C C . PRO A 1 75 ? -22.093 27.951 4.180 1.00 37.38 75 PRO A C 1
ATOM 495 O O . PRO A 1 75 ? -22.460 27.765 3.022 1.00 37.38 75 PRO A O 1
ATOM 498 N N . LEU A 1 76 ? -21.812 26.949 5.018 1.00 37.34 76 LEU A N 1
ATOM 499 C CA . LEU A 1 76 ? -22.126 25.547 4.740 1.00 37.34 76 LEU A CA 1
ATOM 500 C C . LEU A 1 76 ? -23.652 25.311 4.776 1.00 37.34 76 LEU A C 1
ATOM 502 O O . LEU A 1 76 ? -24.340 25.936 5.588 1.00 37.34 76 LEU A O 1
ATOM 506 N N . PRO A 1 77 ? -24.191 24.388 3.956 1.00 43.56 77 PRO A N 1
ATOM 507 C CA . PRO A 1 77 ? -25.603 24.022 4.003 1.00 43.56 77 PRO A CA 1
ATOM 508 C C . PRO A 1 77 ? -25.956 23.218 5.273 1.00 43.56 77 PRO A C 1
ATOM 510 O O . PRO A 1 77 ? -25.088 22.569 5.866 1.00 43.56 77 PRO A O 1
ATOM 513 N N . PRO A 1 78 ? -27.230 23.265 5.707 1.00 41.59 78 PRO A N 1
ATOM 514 C CA . PRO A 1 78 ? -27.650 22.845 7.035 1.00 41.59 78 PRO A CA 1
ATOM 515 C C . PRO A 1 78 ? -27.716 21.327 7.212 1.00 41.59 78 PRO A C 1
ATOM 517 O O . PRO A 1 78 ? -28.188 20.570 6.366 1.00 41.59 78 PRO A O 1
ATOM 520 N N . THR A 1 79 ? -27.296 20.927 8.406 1.00 41.94 79 THR A N 1
ATOM 521 C CA . THR A 1 79 ? -27.542 19.647 9.066 1.00 41.94 79 THR A CA 1
ATOM 522 C C . THR A 1 79 ? -29.024 19.270 9.067 1.00 41.94 79 THR A C 1
ATOM 524 O O . THR A 1 79 ? -29.849 19.994 9.624 1.00 41.94 79 THR A O 1
ATOM 527 N N . GLY A 1 80 ? -29.344 18.098 8.518 1.00 35.75 80 GLY A N 1
ATOM 528 C CA . GLY A 1 80 ? -30.590 17.387 8.810 1.00 35.75 80 GLY A CA 1
ATOM 529 C C . GLY A 1 80 ? -30.456 16.547 10.094 1.00 35.75 80 GLY A C 1
ATOM 530 O O . GLY A 1 80 ? -29.379 15.997 10.339 1.00 35.75 80 GLY A O 1
ATOM 531 N N . PRO A 1 81 ? -31.505 16.434 10.930 1.00 53.47 81 PRO A N 1
ATOM 532 C CA . PRO A 1 81 ? -31.473 15.658 12.166 1.00 53.47 81 PRO A CA 1
ATOM 533 C C . PRO A 1 81 ? -31.866 14.196 11.909 1.00 53.47 81 PRO A C 1
ATOM 535 O O . PRO A 1 81 ? -32.865 13.923 11.247 1.00 53.47 81 PRO A O 1
ATOM 538 N N . GLY A 1 82 ? -31.119 13.241 12.469 1.00 30.62 82 GLY A N 1
ATOM 539 C CA . GLY A 1 82 ? -31.505 11.830 12.392 1.00 30.62 82 GLY A CA 1
ATOM 540 C C . GLY A 1 82 ? -30.521 10.848 13.024 1.00 30.62 82 GLY A C 1
ATOM 541 O O . GLY A 1 82 ? -29.666 10.316 12.335 1.00 30.62 82 GLY A O 1
ATOM 542 N N . ALA A 1 83 ? -30.724 10.583 14.319 1.00 36.91 83 ALA A N 1
ATOM 543 C CA . ALA A 1 83 ? -30.415 9.343 15.047 1.00 36.91 83 ALA A CA 1
ATOM 544 C C . ALA A 1 83 ? -28.950 8.840 15.145 1.00 36.91 83 ALA A C 1
ATOM 546 O O . ALA A 1 83 ? -28.366 8.342 14.191 1.00 36.91 83 ALA A O 1
ATOM 547 N N . GLY A 1 84 ? -28.422 8.809 16.381 1.00 34.31 84 GLY A N 1
ATOM 548 C CA . GLY A 1 84 ? -27.346 7.882 16.777 1.00 34.31 84 GLY A CA 1
ATOM 549 C C . GLY A 1 84 ? -26.145 8.511 17.489 1.00 34.31 84 GLY A C 1
ATOM 550 O O . GLY A 1 84 ? -25.023 8.436 16.988 1.00 34.31 84 GLY A O 1
ATOM 551 N N . GLY A 1 85 ? -26.356 9.083 18.679 1.00 40.41 85 GLY A N 1
ATOM 552 C CA . GLY A 1 85 ? -25.338 9.723 19.534 1.00 40.41 85 GLY A CA 1
ATOM 553 C C . GLY A 1 85 ? -24.252 8.810 20.130 1.00 40.41 85 GLY A C 1
ATOM 554 O O . GLY A 1 85 ? -23.686 9.133 21.167 1.00 40.41 85 GLY A O 1
ATOM 555 N N . GLU A 1 86 ? -23.929 7.687 19.493 1.00 48.62 86 GLU A N 1
ATOM 556 C CA . GLU A 1 86 ? -22.870 6.757 19.916 1.00 48.62 86 GLU A CA 1
ATOM 557 C C . GLU A 1 86 ? -21.849 6.439 18.805 1.00 48.62 86 GLU A C 1
ATOM 559 O O . GLU A 1 86 ? -20.814 5.829 19.067 1.00 48.62 86 GLU A O 1
ATOM 564 N N . SER A 1 87 ? -22.070 6.939 17.581 1.00 53.50 87 SER A N 1
ATOM 565 C CA . SER A 1 87 ? -21.217 6.660 16.410 1.00 53.50 87 SER A CA 1
ATOM 566 C C . SER A 1 87 ? -19.978 7.564 16.279 1.00 53.50 87 SER A C 1
ATOM 568 O O . SER A 1 87 ? -19.085 7.263 15.490 1.00 53.50 87 SER A O 1
ATOM 570 N N . GLY A 1 88 ? -19.893 8.666 17.036 1.00 60.34 88 GLY A N 1
ATOM 571 C CA . GLY A 1 88 ? -18.803 9.651 16.914 1.00 60.34 88 GLY A CA 1
ATOM 572 C C . GLY A 1 88 ? -17.483 9.240 17.579 1.00 60.34 88 GLY A C 1
ATOM 573 O O . GLY A 1 88 ? -16.411 9.634 17.126 1.00 60.34 88 GLY A O 1
ATOM 574 N N . LEU A 1 89 ? -17.542 8.399 18.617 1.00 65.38 89 LEU A N 1
ATOM 575 C CA . LEU A 1 89 ? -16.360 8.005 19.394 1.00 65.38 89 LEU A CA 1
ATOM 576 C C . LEU A 1 89 ? -15.500 6.951 18.684 1.00 65.38 89 LEU A C 1
ATOM 578 O O . LEU A 1 89 ? -14.323 6.824 18.983 1.00 65.38 89 LEU A O 1
ATOM 582 N N . GLU A 1 90 ? -16.048 6.180 17.744 1.00 70.38 90 GLU A N 1
ATOM 583 C CA . GLU A 1 90 ? -15.248 5.229 16.956 1.00 70.38 90 GLU A CA 1
ATOM 584 C C . GLU A 1 90 ? -14.405 5.964 15.901 1.00 70.38 90 GLU A C 1
ATOM 586 O O . GLU A 1 90 ? -13.239 5.628 15.692 1.00 70.38 90 GLU A O 1
ATOM 591 N N . ALA A 1 91 ? -14.960 7.028 15.309 1.00 76.44 91 ALA A N 1
ATOM 592 C CA . ALA A 1 91 ? -14.287 7.835 14.295 1.00 76.44 91 ALA A CA 1
ATOM 593 C C . ALA A 1 91 ? -13.034 8.536 14.847 1.00 76.44 91 ALA A C 1
ATOM 595 O O . ALA A 1 91 ? -12.003 8.560 14.175 1.00 76.44 91 ALA A O 1
ATOM 596 N N . GLN A 1 92 ? -13.075 9.021 16.094 1.00 86.00 92 GLN A N 1
ATOM 597 C CA . GLN A 1 92 ? -11.926 9.685 16.731 1.00 86.00 92 GLN A CA 1
ATOM 598 C C . GLN A 1 92 ? -10.757 8.728 17.041 1.00 86.00 92 GLN A C 1
ATOM 600 O O . GLN A 1 92 ? -9.625 9.170 17.226 1.00 86.00 92 GLN A O 1
ATOM 605 N N . TYR A 1 93 ? -11.022 7.418 17.100 1.00 92.25 93 TYR A N 1
ATOM 606 C CA . TYR A 1 93 ? -10.017 6.378 17.342 1.00 92.25 93 TYR A CA 1
ATOM 607 C C . TYR A 1 93 ? -9.754 5.512 16.106 1.00 92.25 93 TYR A C 1
ATOM 609 O O . TYR A 1 93 ? -9.250 4.395 16.238 1.00 92.25 93 TYR A O 1
ATOM 617 N N . SER A 1 94 ? -10.079 6.017 14.916 1.00 94.00 94 SER A N 1
ATOM 618 C CA . SER A 1 94 ? -9.798 5.354 13.646 1.00 94.00 94 SER A CA 1
ATOM 619 C C . SER A 1 94 ? -8.423 5.746 13.105 1.00 94.00 94 SER A C 1
ATOM 621 O O . SER A 1 94 ? -7.970 6.883 13.244 1.00 94.00 94 SER A O 1
ATOM 623 N N . CYS A 1 95 ? -7.729 4.785 12.504 1.00 95.38 95 CYS A N 1
ATOM 624 C CA . CYS A 1 95 ? -6.450 5.022 11.862 1.00 95.38 95 CYS A CA 1
ATOM 625 C C . CYS A 1 95 ? -6.658 5.649 10.477 1.00 95.38 95 CYS A C 1
ATOM 627 O O . CYS A 1 95 ? -7.357 5.053 9.666 1.00 95.38 95 CYS A O 1
ATOM 629 N N . PRO A 1 96 ? -5.977 6.753 10.133 1.00 94.94 96 PRO A N 1
ATOM 630 C CA . PRO A 1 96 ? -6.155 7.407 8.834 1.00 94.94 96 PRO A CA 1
ATOM 631 C C . PRO A 1 96 ? -5.735 6.577 7.613 1.00 94.94 96 PRO A C 1
ATOM 633 O O . PRO A 1 96 ? -6.087 6.926 6.495 1.00 94.94 96 PRO A O 1
ATOM 636 N N . ILE A 1 97 ? -4.951 5.510 7.813 1.00 95.44 97 ILE A N 1
ATOM 637 C CA . ILE A 1 97 ? -4.423 4.673 6.725 1.00 95.44 97 ILE A CA 1
ATOM 638 C C . ILE A 1 97 ? -5.364 3.501 6.428 1.00 95.44 97 ILE A C 1
ATOM 640 O O . ILE A 1 97 ? -5.748 3.300 5.284 1.00 95.44 97 ILE A O 1
ATOM 644 N N . CYS A 1 98 ? -5.740 2.718 7.446 1.00 94.50 98 CYS A N 1
ATOM 645 C CA . CYS A 1 98 ? -6.627 1.558 7.269 1.00 94.50 98 CYS A CA 1
ATOM 646 C C . CYS A 1 98 ? -8.103 1.852 7.563 1.00 94.50 98 CYS A C 1
ATOM 648 O O . CYS A 1 98 ? -8.940 0.987 7.345 1.00 94.50 98 CYS A O 1
ATOM 650 N N . LEU A 1 99 ? -8.422 3.040 8.083 1.00 92.31 99 LEU A N 1
ATOM 651 C CA . LEU A 1 99 ? -9.767 3.489 8.471 1.00 92.31 99 LEU A CA 1
ATOM 652 C C . LEU A 1 99 ? -10.448 2.638 9.560 1.00 92.31 99 LEU A C 1
ATOM 654 O O . LEU A 1 99 ? -11.604 2.862 9.905 1.00 92.31 99 LEU A O 1
ATOM 658 N N . GLU A 1 100 ? -9.715 1.707 10.166 1.00 92.31 100 GLU A N 1
ATOM 659 C CA . GLU A 1 100 ? -10.165 0.894 11.293 1.00 92.31 100 GLU A CA 1
ATOM 660 C C . GLU A 1 100 ? -9.697 1.469 12.635 1.00 92.31 100 GLU A C 1
ATOM 662 O O . GLU A 1 100 ? -8.670 2.147 12.713 1.00 92.31 100 GLU A O 1
ATOM 667 N N . VAL A 1 101 ? -10.389 1.113 13.724 1.00 93.56 101 VAL A N 1
ATOM 668 C CA . VAL A 1 101 ? -9.992 1.417 15.117 1.00 93.56 101 VAL A CA 1
ATOM 669 C C . VAL A 1 101 ? -8.516 1.094 15.337 1.00 93.56 101 VAL A C 1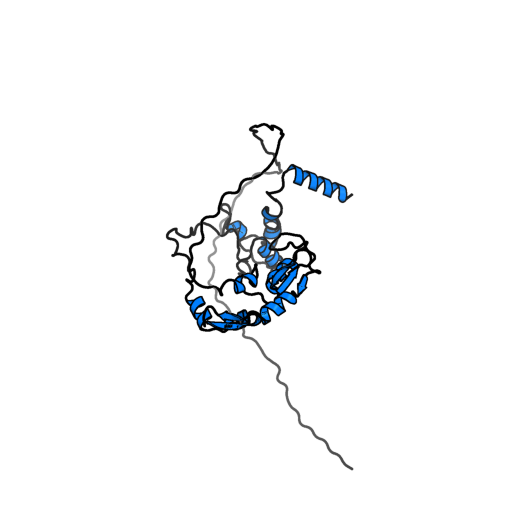
ATOM 671 O O . VAL A 1 101 ? -8.130 -0.008 14.986 1.00 93.56 101 VAL A O 1
ATOM 674 N N . TYR A 1 102 ? -7.686 1.974 15.896 1.00 95.56 102 TYR A N 1
ATOM 675 C CA . TYR A 1 102 ? -6.232 1.752 16.008 1.00 95.56 102 TYR A CA 1
ATOM 676 C C . TYR A 1 102 ? -5.814 0.362 16.539 1.00 95.56 102 TYR A C 1
ATOM 678 O O . TYR A 1 102 ? -6.379 -0.152 17.501 1.00 95.56 102 TYR A O 1
ATOM 686 N N . TYR A 1 103 ? -4.746 -0.207 15.972 1.00 94.44 103 TYR A N 1
ATOM 687 C CA . TYR A 1 103 ? -4.073 -1.408 16.479 1.00 94.44 103 TYR A CA 1
ATOM 688 C C . TYR A 1 103 ? -2.591 -1.129 16.685 1.00 94.44 103 TYR A C 1
ATOM 690 O O . TYR A 1 103 ? -1.910 -0.708 15.749 1.00 94.44 103 TYR A O 1
ATOM 698 N N . ARG A 1 104 ? -2.106 -1.343 17.917 1.00 94.56 104 ARG A N 1
ATOM 699 C CA . ARG A 1 104 ? -0.744 -0.978 18.346 1.00 94.56 104 ARG A CA 1
ATOM 700 C C . ARG A 1 104 ? -0.365 0.436 17.865 1.00 94.56 104 ARG A C 1
ATOM 702 O O . ARG A 1 104 ? 0.521 0.570 17.016 1.00 94.56 104 ARG A O 1
ATOM 709 N N . PRO A 1 105 ? -1.095 1.477 18.308 1.00 96.31 105 PRO A N 1
ATOM 710 C CA . PRO A 1 105 ? -0.923 2.819 17.782 1.00 96.31 105 PRO A CA 1
ATOM 711 C C . PRO A 1 105 ? 0.469 3.382 18.087 1.00 96.31 105 PRO A C 1
ATOM 713 O O . PRO A 1 105 ? 0.979 3.270 19.203 1.00 96.31 105 PRO A O 1
ATOM 716 N N . VAL A 1 106 ? 1.055 4.031 17.091 1.00 97.12 106 VAL A N 1
ATOM 717 C CA . VAL A 1 106 ? 2.326 4.755 17.164 1.00 97.12 106 VAL A CA 1
ATOM 718 C C . VAL A 1 106 ? 2.100 6.204 16.757 1.00 97.12 106 VAL A C 1
ATOM 720 O O . VAL A 1 106 ? 1.276 6.476 15.883 1.00 97.12 106 VAL A O 1
ATOM 723 N N . ALA A 1 107 ? 2.814 7.127 17.392 1.00 97.12 107 ALA A N 1
ATOM 724 C CA . ALA A 1 107 ? 2.747 8.551 17.105 1.00 97.12 107 ALA A CA 1
ATOM 725 C C . ALA A 1 107 ? 4.085 9.048 16.554 1.00 97.12 107 ALA A C 1
ATOM 727 O O . ALA A 1 107 ? 5.153 8.692 17.054 1.00 97.12 107 ALA A O 1
ATOM 728 N N . ILE A 1 108 ? 4.018 9.891 15.527 1.00 96.25 108 ILE A N 1
ATOM 729 C CA . ILE A 1 108 ? 5.193 10.567 14.979 1.00 96.25 108 ILE A CA 1
ATOM 730 C C . ILE A 1 108 ? 5.534 11.745 15.892 1.00 96.25 108 ILE A C 1
ATOM 732 O O . ILE A 1 108 ? 4.768 12.705 15.961 1.00 96.25 108 ILE A O 1
ATOM 736 N N . GLY A 1 109 ? 6.688 11.715 16.558 1.00 93.00 109 GLY A N 1
ATOM 737 C CA . GLY A 1 109 ? 7.063 12.724 17.552 1.00 93.00 109 GLY A CA 1
ATOM 738 C C . GLY A 1 109 ? 7.166 14.155 17.010 1.00 93.00 109 GLY A C 1
ATOM 739 O O . GLY A 1 109 ? 6.895 15.098 17.744 1.00 93.00 109 GLY A O 1
ATOM 740 N N . SER A 1 110 ? 7.500 14.341 15.726 1.00 92.31 110 SER A N 1
ATOM 741 C CA . SER A 1 110 ? 7.638 15.679 15.125 1.00 92.31 110 SER A CA 1
ATOM 742 C C . SER A 1 110 ? 6.308 16.387 14.850 1.00 92.31 110 SER A C 1
ATOM 744 O O . SER A 1 110 ? 6.270 17.613 14.843 1.00 92.31 110 SER A O 1
ATOM 746 N N . CYS A 1 111 ? 5.223 15.643 14.607 1.00 95.06 111 CYS A N 1
ATOM 747 C CA . CYS A 1 111 ? 3.929 16.221 14.220 1.00 95.06 111 CYS A CA 1
ATOM 748 C C . CYS A 1 111 ? 2.731 15.725 15.044 1.00 95.06 111 CYS A C 1
ATOM 750 O O . CYS A 1 111 ? 1.626 16.222 14.858 1.00 95.06 111 CYS A O 1
ATOM 752 N N . GLY A 1 112 ? 2.915 14.747 15.933 1.00 93.62 112 GLY A N 1
ATOM 753 C CA . GLY A 1 112 ? 1.881 14.223 16.830 1.00 93.62 112 GLY A CA 1
ATOM 754 C C . GLY A 1 112 ? 0.826 13.321 16.177 1.00 93.62 112 GLY A C 1
ATOM 755 O O . GLY A 1 112 ? -0.059 12.818 16.868 1.00 93.62 112 GLY A O 1
ATOM 756 N N . HIS A 1 113 ? 0.901 13.077 14.866 1.00 96.25 113 HIS A N 1
ATOM 757 C CA . HIS A 1 113 ? -0.061 12.223 14.169 1.00 96.25 113 HIS A CA 1
ATOM 758 C C . HIS A 1 113 ? 0.102 10.749 14.548 1.00 96.25 113 HIS A C 1
ATOM 760 O O . HIS A 1 113 ? 1.220 10.235 14.611 1.00 96.25 113 HIS A O 1
ATOM 766 N N . THR A 1 114 ? -1.028 10.078 14.789 1.00 97.25 114 THR A N 1
ATOM 767 C CA . THR A 1 114 ? -1.082 8.687 15.256 1.00 97.25 114 THR A CA 1
ATOM 768 C C . THR A 1 114 ? -1.568 7.749 14.153 1.00 97.25 114 THR A C 1
ATOM 770 O O . THR A 1 114 ? -2.504 8.057 13.418 1.00 97.25 114 THR A O 1
ATOM 773 N N . PHE A 1 115 ? -0.946 6.577 14.053 1.00 97.44 115 PHE A N 1
ATOM 774 C CA . PHE A 1 115 ? -1.242 5.529 13.073 1.00 97.44 115 PHE A CA 1
ATOM 775 C C . PHE A 1 115 ? -1.150 4.153 13.731 1.00 97.44 115 PHE A C 1
ATOM 777 O O . PHE A 1 115 ? -0.642 4.031 14.840 1.00 97.44 115 PHE A O 1
ATOM 784 N N . CYS A 1 116 ? -1.600 3.090 13.063 1.00 97.38 116 CYS A N 1
ATOM 785 C CA . CYS A 1 116 ? -1.243 1.735 13.498 1.00 97.38 116 CYS A CA 1
ATOM 786 C C . CYS A 1 116 ? 0.236 1.475 13.205 1.00 97.38 116 CYS A C 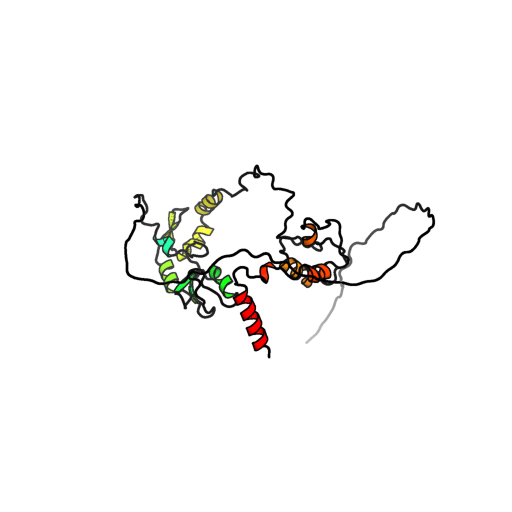1
ATOM 788 O O . CYS A 1 116 ? 0.720 1.906 12.157 1.00 97.38 116 CYS A O 1
ATOM 790 N N . GLY A 1 117 ? 0.924 0.722 14.066 1.00 95.56 117 GLY A N 1
ATOM 791 C CA . GLY A 1 117 ? 2.333 0.374 13.852 1.00 95.56 117 GLY A CA 1
ATOM 792 C C . GLY A 1 117 ? 2.587 -0.278 12.490 1.00 95.56 117 GLY A C 1
ATOM 793 O O . GLY A 1 117 ? 3.487 0.135 11.768 1.00 95.56 117 GLY A O 1
ATOM 794 N N . GLU A 1 118 ? 1.732 -1.223 12.096 1.00 95.88 118 GLU A N 1
ATOM 795 C CA . GLU A 1 118 ? 1.815 -1.906 10.795 1.00 95.88 118 GLU A CA 1
ATOM 796 C C . GLU A 1 118 ? 1.492 -0.976 9.618 1.00 95.88 118 GLU A C 1
ATOM 798 O O . GLU A 1 118 ? 2.110 -1.072 8.565 1.00 95.88 118 GLU A O 1
ATOM 803 N N . CYS A 1 119 ? 0.564 -0.031 9.797 1.00 97.19 119 CYS A N 1
ATOM 804 C CA . CYS A 1 119 ? 0.188 0.902 8.735 1.00 97.19 119 CYS A CA 1
ATOM 805 C C . CYS A 1 119 ? 1.270 1.951 8.462 1.00 97.19 119 CYS A C 1
ATOM 807 O O . CYS A 1 119 ? 1.436 2.360 7.318 1.00 97.19 119 CYS A O 1
ATOM 809 N N . LEU A 1 120 ? 1.989 2.401 9.495 1.00 96.06 120 LEU A N 1
ATOM 810 C CA . LEU A 1 120 ? 3.088 3.355 9.332 1.00 96.06 120 LEU A CA 1
ATOM 811 C C . LEU A 1 120 ? 4.384 2.675 8.870 1.00 96.06 120 LEU A C 1
ATOM 813 O O . LEU A 1 120 ? 5.260 3.350 8.334 1.00 96.06 120 LEU A O 1
ATOM 817 N N . GLN A 1 121 ? 4.512 1.357 9.060 1.00 95.25 121 GLN A N 1
ATOM 818 C CA . GLN A 1 121 ? 5.741 0.613 8.796 1.00 95.25 121 GLN A CA 1
ATOM 819 C C . GLN A 1 121 ? 6.334 0.891 7.403 1.00 95.25 121 GLN A C 1
ATOM 821 O O . GLN A 1 121 ? 7.509 1.255 7.396 1.00 95.25 121 GLN A O 1
ATOM 826 N N . PRO A 1 122 ? 5.582 0.839 6.277 1.00 93.44 122 PRO A N 1
ATOM 827 C CA . PRO A 1 122 ? 6.124 1.094 4.935 1.00 93.44 122 PRO A CA 1
ATOM 828 C C . PRO A 1 122 ? 6.822 2.451 4.804 1.00 93.44 122 PRO A C 1
ATOM 830 O O . PRO A 1 122 ? 7.866 2.564 4.163 1.00 93.44 122 PRO A O 1
ATOM 833 N N . CYS A 1 123 ? 6.290 3.482 5.468 1.00 92.12 123 CYS A N 1
ATOM 834 C CA . CYS A 1 123 ? 6.886 4.814 5.472 1.00 92.12 123 CYS A CA 1
ATOM 835 C C . CYS A 1 123 ? 8.216 4.848 6.230 1.00 92.12 123 CYS A C 1
ATOM 837 O O . CYS A 1 123 ? 9.032 5.707 5.956 1.00 92.12 123 CYS A O 1
ATOM 839 N N . LEU A 1 124 ? 8.480 3.935 7.164 1.00 92.12 124 LEU A N 1
ATOM 840 C CA . LEU A 1 124 ? 9.753 3.898 7.894 1.00 92.12 124 LEU A CA 1
ATOM 841 C C . LEU A 1 124 ? 10.896 3.274 7.078 1.00 92.12 124 LEU A C 1
ATOM 843 O O . LEU A 1 124 ? 12.050 3.399 7.481 1.00 92.12 124 LEU A O 1
ATOM 847 N N . GLN A 1 125 ? 10.595 2.577 5.974 1.00 90.62 125 GLN A N 1
ATOM 848 C CA . GLN A 1 125 ? 11.611 1.955 5.114 1.00 90.62 125 GLN A CA 1
ATOM 849 C C . GLN A 1 125 ? 12.151 2.894 4.029 1.00 90.62 125 GLN A C 1
ATOM 851 O O . GLN A 1 125 ? 13.189 2.590 3.442 1.00 90.62 125 GLN A O 1
ATOM 856 N N . VAL A 1 126 ? 11.472 4.008 3.744 1.00 88.56 126 VAL A N 1
ATOM 857 C CA . VAL A 1 126 ? 11.910 4.942 2.700 1.00 88.56 126 VAL A CA 1
ATOM 858 C C . VAL A 1 126 ? 12.926 5.955 3.242 1.00 88.56 126 VAL A C 1
ATOM 860 O O . VAL A 1 126 ? 12.816 6.383 4.396 1.00 88.56 126 VAL A O 1
ATOM 863 N N . PRO A 1 127 ? 13.919 6.368 2.431 1.00 86.19 127 PRO A N 1
ATOM 864 C CA . PRO A 1 127 ? 14.794 7.477 2.792 1.00 86.19 127 PRO A CA 1
ATOM 865 C C . PRO A 1 127 ? 13.973 8.769 2.914 1.00 86.19 127 PRO A C 1
ATOM 867 O O . PRO A 1 127 ? 13.138 9.052 2.063 1.00 86.19 127 PRO A O 1
ATOM 870 N N . SER A 1 128 ? 14.224 9.554 3.969 1.00 89.12 128 SER A N 1
ATOM 871 C CA . SER A 1 128 ? 13.516 10.815 4.259 1.00 89.12 128 SER A CA 1
ATOM 872 C C . SER A 1 128 ? 11.980 10.678 4.282 1.00 89.12 128 SER A C 1
ATOM 874 O O . SER A 1 128 ? 11.288 11.193 3.397 1.00 89.12 128 SER A O 1
ATOM 876 N N . PRO A 1 129 ? 11.404 10.000 5.287 1.00 93.19 129 PRO A N 1
ATOM 877 C CA . PRO A 1 129 ? 9.979 9.722 5.294 1.00 93.19 129 PRO A CA 1
ATOM 878 C C . PRO A 1 129 ? 9.137 10.955 5.634 1.00 93.19 129 PRO A C 1
ATOM 880 O O . PRO A 1 129 ? 9.512 11.804 6.447 1.00 93.19 129 PRO A O 1
ATOM 883 N N . LEU A 1 130 ? 7.953 11.020 5.025 1.00 95.12 130 LEU A N 1
ATOM 884 C CA . LEU A 1 130 ? 6.971 12.082 5.229 1.00 95.12 130 LEU A CA 1
ATOM 885 C C . LEU A 1 130 ? 5.736 11.531 5.939 1.00 95.12 130 LEU A C 1
ATOM 887 O O . LEU A 1 130 ? 5.287 10.417 5.664 1.00 95.12 130 LEU A O 1
ATOM 891 N N . CYS A 1 131 ? 5.162 12.315 6.851 1.00 96.06 131 CYS A N 1
ATOM 892 C CA . CYS A 1 131 ? 3.934 11.937 7.541 1.00 96.06 131 CYS A CA 1
ATOM 893 C C . CYS A 1 131 ? 2.768 11.772 6.539 1.00 96.06 131 CYS A C 1
ATOM 895 O O . CYS A 1 131 ? 2.485 12.719 5.802 1.00 96.06 131 CYS A O 1
ATOM 897 N N . PRO A 1 132 ? 2.016 10.652 6.553 1.00 94.69 132 PRO A N 1
ATOM 898 C CA . PRO A 1 132 ? 0.888 10.439 5.636 1.00 94.69 132 PRO A CA 1
ATOM 899 C C . PRO A 1 132 ? -0.254 11.459 5.755 1.00 94.69 132 PRO A C 1
ATOM 901 O O . PRO A 1 132 ? -1.040 11.603 4.825 1.00 94.69 132 PRO A O 1
ATOM 904 N N . LEU A 1 133 ? -0.357 12.162 6.890 1.00 94.69 133 LEU A N 1
ATOM 905 C CA . LEU A 1 133 ? -1.410 13.153 7.132 1.00 94.69 133 LEU A CA 1
ATOM 906 C C . LEU A 1 133 ? -1.000 14.577 6.760 1.00 94.69 133 LEU A C 1
ATOM 908 O O . LEU A 1 133 ? -1.707 15.249 6.018 1.00 94.69 133 LEU A O 1
ATOM 912 N N . CYS A 1 134 ? 0.131 15.052 7.281 1.00 96.00 134 CYS A N 1
ATOM 913 C CA . CYS A 1 134 ? 0.546 16.449 7.121 1.00 96.00 134 CYS A CA 1
ATOM 914 C C . CYS A 1 134 ? 1.749 16.641 6.198 1.00 96.00 134 CYS A C 1
ATOM 916 O O . CYS A 1 134 ? 2.186 17.772 6.013 1.00 96.00 134 CYS A O 1
ATOM 918 N N . ARG A 1 135 ? 2.310 15.555 5.650 1.00 95.25 135 ARG A N 1
ATOM 919 C CA . ARG A 1 135 ? 3.488 15.551 4.766 1.00 95.25 135 ARG A CA 1
ATOM 920 C C . ARG A 1 135 ? 4.758 16.155 5.376 1.00 95.25 135 ARG A C 1
ATOM 922 O O . ARG A 1 135 ? 5.745 16.328 4.675 1.00 95.25 135 ARG A O 1
ATOM 929 N N . MET A 1 136 ? 4.762 16.422 6.681 1.00 94.62 136 MET A N 1
ATOM 930 C CA . MET A 1 136 ? 5.946 16.877 7.407 1.00 94.62 136 MET A CA 1
ATOM 931 C C . MET A 1 136 ? 7.018 15.777 7.412 1.00 94.62 136 MET A C 1
ATOM 933 O O . MET A 1 136 ? 6.682 14.633 7.752 1.00 94.62 136 MET A O 1
ATOM 937 N N . PRO A 1 137 ? 8.286 16.102 7.096 1.00 93.69 137 PRO A N 1
ATOM 938 C CA . PRO A 1 137 ? 9.402 15.188 7.292 1.00 93.69 137 PRO A CA 1
ATOM 939 C C . PRO A 1 137 ? 9.513 14.758 8.754 1.00 93.69 137 PRO A C 1
ATOM 941 O O . PRO A 1 137 ? 9.254 15.543 9.676 1.00 93.69 137 PRO A O 1
ATOM 944 N N . PHE A 1 138 ? 9.889 13.505 8.985 1.00 94.19 138 PHE A N 1
ATOM 945 C CA . PHE A 1 138 ? 10.097 13.006 10.339 1.00 94.19 138 PHE A CA 1
ATOM 946 C C . PHE A 1 138 ? 11.242 11.999 10.422 1.00 94.19 138 PHE A C 1
ATOM 948 O O . PHE A 1 138 ? 11.602 11.347 9.449 1.00 94.19 138 PHE A O 1
ATOM 955 N N . ASP A 1 139 ? 11.803 11.855 11.620 1.00 92.31 139 ASP A N 1
ATOM 956 C CA . ASP A 1 139 ? 12.846 10.868 11.877 1.00 92.31 139 ASP A CA 1
ATOM 957 C C . ASP A 1 139 ? 12.206 9.510 12.213 1.00 92.31 139 ASP A C 1
ATOM 959 O O . ASP A 1 139 ? 11.459 9.439 13.196 1.00 92.31 139 ASP A O 1
ATOM 963 N N . PRO A 1 140 ? 12.545 8.405 11.516 1.00 92.50 140 PRO A N 1
ATOM 964 C CA . PRO A 1 140 ? 12.035 7.068 11.845 1.00 92.50 140 PRO A CA 1
ATOM 965 C C . PRO A 1 140 ? 12.289 6.648 13.299 1.00 92.50 140 PRO A C 1
ATOM 967 O O . PRO A 1 140 ? 11.543 5.855 13.864 1.00 92.50 140 PRO A O 1
ATOM 970 N N . LYS A 1 141 ? 13.353 7.184 13.911 1.00 91.19 141 LYS A N 1
ATOM 971 C CA . LYS A 1 141 ? 13.746 6.910 15.300 1.00 91.19 141 LYS A CA 1
ATOM 972 C C . LYS A 1 141 ? 12.881 7.635 16.336 1.00 91.19 141 LYS A C 1
ATOM 974 O O . LYS A 1 141 ? 12.921 7.258 17.498 1.00 91.19 141 LYS A O 1
ATOM 979 N N . LYS A 1 142 ? 12.134 8.668 15.934 1.00 92.25 142 LYS A N 1
ATOM 980 C CA . LYS A 1 142 ? 11.248 9.469 16.801 1.00 92.25 142 LYS A CA 1
ATOM 981 C C . LYS A 1 142 ? 9.783 9.051 16.644 1.00 92.25 142 LYS A C 1
ATOM 983 O O . LYS A 1 142 ? 8.880 9.889 16.659 1.00 92.25 142 LYS A O 1
ATOM 988 N N . VAL A 1 143 ? 9.555 7.766 16.392 1.00 95.19 143 VAL A N 1
ATOM 989 C CA . VAL A 1 143 ? 8.224 7.171 16.304 1.00 95.19 143 VAL A CA 1
ATOM 990 C C . VAL A 1 143 ? 8.041 6.282 17.519 1.00 95.19 143 VAL A C 1
ATOM 992 O O . VAL A 1 143 ? 8.667 5.229 17.633 1.00 95.19 143 VAL A O 1
ATOM 995 N N . ASP A 1 144 ? 7.168 6.715 18.417 1.00 95.50 144 ASP A N 1
ATOM 996 C CA . ASP A 1 144 ? 6.984 6.096 19.722 1.00 95.50 144 ASP A CA 1
ATOM 997 C C . ASP A 1 144 ? 5.578 5.522 19.869 1.00 95.50 144 ASP A C 1
ATOM 999 O O . ASP A 1 144 ? 4.626 5.923 19.193 1.00 95.50 144 ASP A O 1
ATOM 1003 N N . LYS A 1 145 ? 5.422 4.565 20.786 1.00 95.81 145 LYS A N 1
ATOM 1004 C CA . LYS A 1 145 ? 4.108 3.995 21.110 1.00 95.81 145 LYS A CA 1
ATOM 1005 C C . LYS A 1 145 ? 3.196 5.069 21.697 1.00 95.81 145 LYS A C 1
ATOM 1007 O O . LYS A 1 145 ? 3.536 5.708 22.696 1.00 95.81 145 LYS A O 1
ATOM 1012 N N . ALA A 1 146 ? 1.992 5.199 21.147 1.00 95.62 146 ALA A N 1
ATOM 1013 C CA . ALA A 1 146 ? 0.988 6.147 21.617 1.00 95.62 146 ALA A CA 1
ATOM 1014 C C . ALA A 1 146 ? 0.260 5.604 22.864 1.00 95.62 146 ALA A C 1
ATOM 1016 O O . ALA A 1 146 ? -0.914 5.229 22.825 1.00 95.62 146 ALA A O 1
ATOM 1017 N N . SER A 1 147 ? 0.973 5.555 23.994 1.00 94.12 147 SER A N 1
ATOM 1018 C CA . SER A 1 147 ? 0.497 4.954 25.255 1.00 94.12 147 SER A CA 1
ATOM 1019 C C . SER A 1 147 ? -0.774 5.619 25.801 1.00 94.12 147 SER A C 1
ATOM 1021 O O . SER A 1 147 ? -1.596 4.983 26.461 1.00 94.12 147 SER A O 1
ATOM 1023 N N . ASN A 1 148 ? -0.955 6.915 25.539 1.00 93.50 148 ASN A N 1
ATOM 1024 C CA . ASN A 1 148 ? -2.184 7.644 25.850 1.00 93.50 148 ASN A CA 1
ATOM 1025 C C . ASN A 1 148 ? -3.373 7.091 25.050 1.00 93.50 148 ASN A C 1
ATOM 1027 O O . ASN A 1 148 ? -4.413 6.801 25.640 1.00 93.50 148 ASN A O 1
ATOM 1031 N N . VAL A 1 149 ? -3.206 6.885 23.741 1.00 93.62 149 VAL A N 1
ATOM 1032 C CA . VAL A 1 149 ? -4.243 6.344 22.853 1.00 93.62 149 VAL A CA 1
ATOM 1033 C C . VAL A 1 149 ? -4.582 4.907 23.242 1.00 93.62 149 VAL A C 1
ATOM 1035 O O . VAL A 1 149 ? -5.761 4.587 23.346 1.00 93.62 149 VAL A O 1
ATOM 1038 N N . GLU A 1 150 ? -3.597 4.065 23.573 1.00 93.50 150 GLU A N 1
ATOM 1039 C CA . GLU A 1 150 ? -3.840 2.688 24.047 1.00 93.50 150 GLU A CA 1
ATOM 1040 C C . GLU A 1 150 ? -4.690 2.637 25.329 1.00 93.50 150 GLU A C 1
ATOM 1042 O O . GLU A 1 150 ? -5.612 1.818 25.447 1.00 93.50 150 GLU A O 1
ATOM 1047 N N . LYS A 1 151 ? -4.429 3.545 26.280 1.00 94.31 151 LYS A N 1
ATOM 1048 C CA . LYS A 1 151 ? -5.234 3.676 27.506 1.00 94.31 151 LYS A CA 1
ATOM 1049 C C . LYS A 1 151 ? -6.667 4.101 27.192 1.00 94.31 151 LYS A C 1
ATOM 1051 O O . LYS A 1 151 ? -7.603 3.506 27.725 1.00 94.31 151 LYS A O 1
ATOM 1056 N N . GLN A 1 152 ? -6.853 5.082 26.304 1.00 93.12 152 GLN A N 1
ATOM 1057 C CA . GLN A 1 152 ? -8.193 5.505 25.879 1.00 93.12 152 GLN A CA 1
ATOM 1058 C C . GLN A 1 152 ? -8.945 4.357 25.189 1.00 93.12 152 GLN A C 1
ATOM 1060 O O . GLN A 1 152 ? -10.094 4.077 25.526 1.00 93.12 152 GLN A O 1
ATOM 1065 N N . LEU A 1 153 ? -8.269 3.615 24.310 1.00 93.38 153 LEU A N 1
ATOM 1066 C CA . LEU A 1 153 ? -8.832 2.472 23.592 1.00 93.38 153 LEU A CA 1
ATOM 1067 C C . LEU A 1 153 ? -9.298 1.343 24.529 1.00 93.38 153 LEU A C 1
ATOM 1069 O O . LEU A 1 153 ? -10.232 0.602 24.219 1.00 93.38 153 LEU A O 1
ATOM 1073 N N . SER A 1 154 ? -8.647 1.208 25.684 1.00 93.44 154 SER A N 1
ATOM 1074 C CA . SER A 1 154 ? -9.003 0.226 26.712 1.00 93.44 154 SER A CA 1
ATOM 1075 C C . SER A 1 154 ? -10.167 0.682 27.600 1.00 93.44 154 SER A C 1
ATOM 1077 O O . SER A 1 154 ? -10.914 -0.157 28.102 1.00 93.44 154 SER A O 1
ATOM 1079 N N . SER A 1 155 ? -10.330 1.996 27.781 1.00 92.12 155 SER A N 1
ATOM 1080 C CA . SER A 1 155 ? -11.380 2.598 28.613 1.00 92.12 155 SER A CA 1
ATOM 1081 C C . SER A 1 155 ? -12.748 2.581 27.922 1.00 92.12 155 SER A C 1
ATOM 1083 O O . SER A 1 155 ? -13.753 2.178 28.514 1.00 92.12 155 SER A O 1
ATOM 1085 N N . TYR A 1 156 ? -12.796 2.968 26.644 1.00 91.00 156 TYR A N 1
ATOM 1086 C CA . TYR A 1 156 ? -14.059 3.106 25.921 1.00 91.00 156 TYR A CA 1
ATOM 1087 C C . TYR A 1 156 ? -14.575 1.779 25.364 1.00 91.00 156 TYR A C 1
ATOM 1089 O O . TYR A 1 156 ? -13.833 0.958 24.817 1.00 91.00 156 TYR A O 1
ATOM 1097 N N . LYS A 1 157 ? -15.894 1.593 25.469 1.00 92.31 157 LYS A N 1
ATOM 1098 C CA . LYS A 1 157 ? -16.637 0.470 24.890 1.00 92.31 157 LYS A CA 1
ATOM 1099 C C . LYS A 1 157 ? -17.593 1.000 23.831 1.00 92.31 157 LYS A C 1
ATOM 1101 O O . LYS A 1 157 ? -18.319 1.950 24.100 1.00 92.31 157 LYS A O 1
ATOM 1106 N N . ALA A 1 158 ? -17.629 0.343 22.680 1.00 89.69 158 ALA A N 1
ATOM 1107 C CA . ALA A 1 158 ? -18.553 0.640 21.592 1.00 89.69 158 ALA A CA 1
ATOM 1108 C C . ALA A 1 158 ? -19.290 -0.642 21.165 1.00 89.69 158 ALA A C 1
ATOM 1110 O O . ALA A 1 158 ? -18.763 -1.747 21.352 1.00 89.69 158 ALA A O 1
ATOM 1111 N N . PRO A 1 159 ? -20.526 -0.543 20.653 1.00 91.44 159 PRO A N 1
ATOM 1112 C CA . PRO A 1 159 ? -21.223 -1.689 20.088 1.00 91.44 159 PRO A CA 1
ATOM 1113 C C . PRO A 1 159 ? -20.582 -2.114 18.759 1.00 91.44 159 PRO A C 1
ATOM 1115 O O . PRO A 1 159 ? -20.290 -1.289 17.901 1.00 91.44 159 PRO A O 1
ATOM 111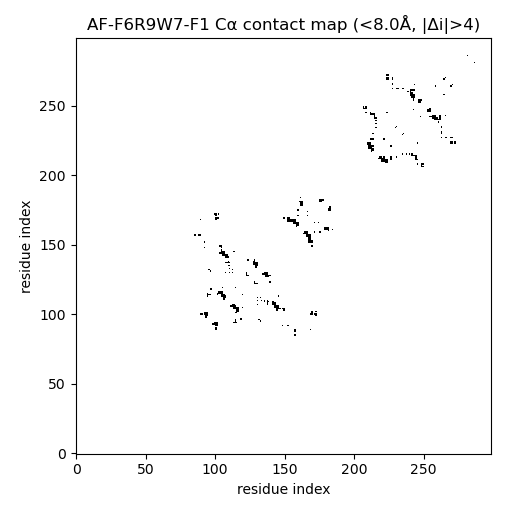8 N N . CYS A 1 160 ? -20.391 -3.418 18.559 1.00 90.69 160 CYS A N 1
ATOM 1119 C CA . CYS A 1 160 ? -19.999 -3.954 17.256 1.00 90.69 160 CYS A CA 1
ATOM 1120 C C . CYS A 1 160 ? -21.087 -3.685 16.204 1.00 90.69 160 CYS A C 1
ATOM 1122 O O . CYS A 1 160 ? -22.255 -3.985 16.445 1.00 90.69 160 CYS A O 1
ATOM 1124 N N . ARG A 1 161 ? -20.710 -3.231 15.003 1.00 87.62 161 ARG A N 1
ATOM 1125 C CA . ARG A 1 161 ? -21.667 -2.957 13.912 1.00 87.62 161 ARG A CA 1
ATOM 1126 C C . ARG A 1 161 ? -22.428 -4.186 13.401 1.00 87.62 161 ARG A C 1
ATOM 1128 O O . ARG A 1 161 ? -23.554 -4.045 12.939 1.00 87.62 161 ARG A O 1
ATOM 1135 N N . GLY A 1 162 ? -21.851 -5.383 13.523 1.00 88.12 162 GLY A N 1
ATOM 1136 C CA . GLY A 1 162 ? -22.517 -6.622 13.112 1.00 88.12 162 GLY A CA 1
ATOM 1137 C C . GLY A 1 162 ? -23.381 -7.239 14.205 1.00 88.12 162 GLY A C 1
ATOM 1138 O O . GLY A 1 162 ? -24.555 -7.520 13.988 1.00 88.12 162 GLY A O 1
ATOM 1139 N N . CYS A 1 163 ? -22.816 -7.477 15.394 1.00 91.94 163 CYS A N 1
ATOM 1140 C CA . CYS A 1 163 ? -23.526 -8.195 16.459 1.00 91.94 163 CYS A CA 1
ATOM 1141 C C . CYS A 1 163 ? -24.093 -7.333 17.587 1.00 91.94 163 CYS A C 1
ATOM 1143 O O . CYS A 1 163 ? -24.727 -7.885 18.486 1.00 91.94 163 CYS A O 1
ATOM 1145 N N . SER A 1 164 ? -23.848 -6.021 17.569 1.00 89.75 164 SER A N 1
ATOM 1146 C CA . SER A 1 164 ? -24.272 -5.049 18.591 1.00 89.75 164 SER A CA 1
ATOM 1147 C C . SER A 1 164 ? -23.733 -5.317 20.003 1.00 89.75 164 SER A C 1
ATOM 1149 O O . SER A 1 164 ? -24.101 -4.634 20.958 1.00 89.75 164 SER A O 1
ATOM 1151 N N . LYS A 1 165 ? -22.812 -6.277 20.167 1.00 92.12 165 LYS A N 1
ATOM 1152 C CA . LYS A 1 165 ? -22.157 -6.553 21.450 1.00 92.12 165 LYS A CA 1
ATOM 1153 C C . LYS A 1 165 ? -21.234 -5.392 21.813 1.00 92.12 165 LYS A C 1
ATOM 1155 O O . LYS A 1 165 ? -20.404 -4.991 21.002 1.00 92.12 165 LYS A O 1
ATOM 1160 N N . LYS A 1 166 ? -21.350 -4.877 23.041 1.00 93.12 166 LYS A N 1
ATOM 1161 C CA . LYS A 1 166 ? -20.449 -3.842 23.570 1.00 93.12 166 LYS A CA 1
ATOM 1162 C C . LYS A 1 166 ? -19.061 -4.435 23.806 1.00 93.12 166 LYS A C 1
ATOM 1164 O O . LYS A 1 166 ? -18.883 -5.265 24.700 1.00 93.12 166 LYS A O 1
ATOM 1169 N N . VAL A 1 167 ? -18.084 -4.005 23.016 1.00 92.88 167 VAL A N 1
ATOM 1170 C CA . VAL A 1 167 ? -16.684 -4.440 23.092 1.00 92.88 167 VAL A CA 1
ATOM 1171 C C . VAL A 1 167 ? -15.801 -3.219 23.352 1.00 92.88 167 VAL A C 1
ATOM 1173 O O . VAL A 1 167 ? -16.082 -2.123 22.875 1.00 92.88 167 VAL A O 1
ATOM 1176 N N . THR A 1 168 ? -14.744 -3.380 24.148 1.00 94.44 168 THR A N 1
ATOM 1177 C CA . THR A 1 168 ? -13.721 -2.333 24.318 1.00 94.44 168 THR A CA 1
ATOM 1178 C C . THR A 1 168 ? -13.049 -2.052 22.980 1.00 94.44 168 THR A C 1
ATOM 1180 O O . THR A 1 168 ? -12.717 -3.014 22.281 1.00 94.44 168 THR A O 1
ATOM 1183 N N . LEU A 1 169 ? -12.765 -0.793 22.649 1.00 92.81 169 LEU A N 1
ATOM 1184 C CA . LEU A 1 169 ? -12.145 -0.447 21.363 1.00 92.81 169 LEU A CA 1
ATOM 1185 C C . LEU A 1 169 ? -10.828 -1.209 21.129 1.00 92.81 169 LEU A C 1
ATOM 1187 O O . LEU A 1 169 ? -10.588 -1.696 20.028 1.00 92.81 169 LEU A O 1
ATOM 1191 N N . ALA A 1 170 ? -10.043 -1.455 22.185 1.00 92.81 170 ALA A N 1
ATOM 1192 C CA . ALA A 1 170 ? -8.786 -2.206 22.103 1.00 92.81 170 ALA A CA 1
ATOM 1193 C C . ALA A 1 170 ? -8.958 -3.661 21.625 1.00 92.81 170 ALA A C 1
ATOM 1195 O O . ALA A 1 170 ? -8.040 -4.243 21.057 1.00 92.81 170 ALA A O 1
ATOM 1196 N N . LYS A 1 171 ? -10.140 -4.252 21.841 1.00 92.56 171 LYS A N 1
ATOM 1197 C CA . LYS A 1 171 ? -10.485 -5.623 21.423 1.00 92.56 171 LYS A CA 1
ATOM 1198 C C . LYS A 1 171 ? -11.397 -5.646 20.195 1.00 92.56 171 LYS A C 1
ATOM 1200 O O . LYS A 1 171 ? -11.777 -6.728 19.752 1.00 92.56 171 LYS A O 1
ATOM 1205 N N . MET A 1 172 ? -11.758 -4.481 19.652 1.00 91.62 172 MET A N 1
ATOM 1206 C CA . MET A 1 172 ? -12.735 -4.374 18.572 1.00 91.62 172 MET A CA 1
ATOM 1207 C C . MET A 1 172 ? -12.256 -5.095 17.308 1.00 91.62 172 MET A C 1
ATOM 1209 O O . MET A 1 172 ? -13.018 -5.885 16.763 1.00 91.62 172 MET A O 1
ATOM 1213 N N . ARG A 1 173 ? -10.988 -4.939 16.895 1.00 91.06 173 ARG A N 1
ATOM 1214 C CA . ARG A 1 173 ? -10.448 -5.658 15.720 1.00 91.06 173 ARG A CA 1
ATOM 1215 C C . ARG A 1 173 ? -10.482 -7.178 15.876 1.00 91.06 173 ARG A C 1
ATOM 1217 O O . ARG A 1 173 ? -10.963 -7.872 14.989 1.00 91.06 173 ARG A O 1
ATOM 1224 N N . SER A 1 174 ? -10.028 -7.697 17.019 1.00 92.62 174 SER A N 1
ATOM 1225 C CA . SER A 1 174 ? -10.051 -9.142 17.298 1.00 92.62 174 SER A CA 1
ATOM 1226 C C . SER A 1 174 ? -11.473 -9.699 17.392 1.00 92.62 174 SER A C 1
ATOM 1228 O O . SER A 1 174 ? -11.725 -10.857 17.067 1.00 92.62 174 SER A O 1
ATOM 1230 N N . HIS A 1 175 ? -12.420 -8.880 17.848 1.00 93.62 175 HIS A N 1
ATOM 1231 C CA . HIS A 1 175 ? -13.828 -9.238 17.827 1.00 93.62 175 HIS A CA 1
ATOM 1232 C C . HIS A 1 175 ? -14.381 -9.254 16.399 1.00 93.62 175 HIS A C 1
ATOM 1234 O O . HIS A 1 175 ? -15.008 -10.235 16.022 1.00 93.62 175 HIS A O 1
ATOM 1240 N N . ILE A 1 176 ? -14.135 -8.207 15.606 1.00 91.25 176 ILE A N 1
ATOM 1241 C CA . ILE A 1 176 ? -14.594 -8.082 14.215 1.00 91.25 176 ILE A CA 1
ATOM 1242 C C . ILE A 1 176 ? -14.131 -9.277 13.377 1.00 91.25 176 ILE A C 1
ATOM 1244 O O . ILE A 1 176 ? -14.952 -9.869 12.682 1.00 91.25 176 ILE A O 1
ATOM 1248 N N . SER A 1 177 ? -12.868 -9.693 13.511 1.00 91.00 177 SER A N 1
ATOM 1249 C CA . SER A 1 177 ? -12.321 -10.827 12.755 1.00 91.00 177 SER A CA 1
ATOM 1250 C C . SER A 1 177 ? -12.959 -12.182 13.090 1.00 91.00 177 SER A C 1
ATOM 1252 O O . SER A 1 177 ? -12.864 -13.108 12.291 1.00 91.00 177 SER A O 1
ATOM 1254 N N . SER A 1 178 ? -13.614 -12.312 14.249 1.00 92.94 178 SER A N 1
ATOM 1255 C CA . SER A 1 178 ? -14.284 -13.541 14.710 1.00 92.94 178 SER A CA 1
ATOM 1256 C C . SER A 1 178 ? -15.807 -13.399 14.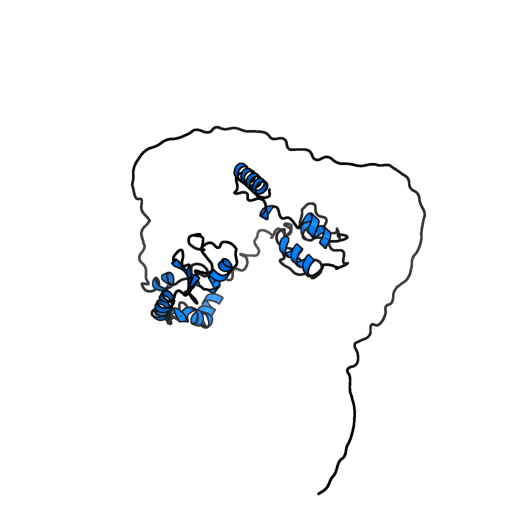839 1.00 92.94 178 SER A C 1
ATOM 1258 O O . SER A 1 178 ? -16.499 -14.324 15.269 1.00 92.94 178 SER A O 1
ATOM 1260 N N . CYS A 1 179 ? -16.364 -12.241 14.484 1.00 93.81 179 CYS A N 1
ATOM 1261 C CA . CYS A 1 179 ? -17.781 -11.957 14.631 1.00 93.81 179 CYS A CA 1
ATOM 1262 C C . CYS A 1 179 ? -18.551 -12.468 13.413 1.00 93.81 179 CYS A C 1
ATOM 1264 O O . CYS A 1 179 ? -18.533 -11.833 12.360 1.00 93.81 179 CYS A O 1
ATOM 1266 N N . MET A 1 180 ? -19.298 -13.565 13.580 1.00 92.31 180 MET A N 1
ATOM 1267 C CA . MET A 1 180 ? -20.065 -14.172 12.482 1.00 92.31 180 MET A CA 1
ATOM 1268 C C . MET A 1 180 ? -21.007 -13.183 11.784 1.00 92.31 180 MET A C 1
ATOM 1270 O O . MET A 1 180 ? -21.079 -13.181 10.565 1.00 92.31 180 MET A O 1
ATOM 1274 N N . LYS A 1 181 ? -21.661 -12.281 12.533 1.00 91.75 181 LYS A N 1
ATOM 1275 C CA . LYS A 1 181 ? -22.553 -11.263 11.952 1.00 91.75 181 LYS A CA 1
ATOM 1276 C C . LYS A 1 181 ? -21.809 -10.206 11.127 1.00 91.75 181 LYS A C 1
ATOM 1278 O O . LYS A 1 181 ? -22.343 -9.740 10.131 1.00 91.75 181 LYS A O 1
ATOM 1283 N N . VAL A 1 182 ? -20.588 -9.822 11.519 1.00 88.00 182 VAL A N 1
ATOM 1284 C CA . VAL A 1 182 ? -19.769 -8.906 10.700 1.00 88.00 182 VAL A CA 1
ATOM 1285 C C . VAL A 1 182 ? -19.252 -9.629 9.463 1.00 88.00 182 VAL A C 1
ATOM 1287 O O . VAL A 1 182 ? -19.290 -9.072 8.374 1.00 88.00 182 VAL A O 1
ATOM 1290 N N . GLN A 1 183 ? -18.822 -10.881 9.609 1.00 88.56 183 GLN A N 1
ATOM 1291 C CA . GLN A 1 183 ? -18.371 -11.700 8.489 1.00 88.56 183 GLN A CA 1
ATOM 1292 C C . GLN A 1 183 ? -19.493 -11.941 7.466 1.00 88.56 183 GLN A C 1
ATOM 1294 O O . GLN A 1 183 ? -19.252 -11.858 6.266 1.00 88.56 183 GLN A O 1
ATOM 1299 N N . GLU A 1 184 ? -20.722 -12.179 7.928 1.00 88.56 184 GLU A N 1
ATOM 1300 C CA . GLU A 1 184 ? -21.917 -12.291 7.086 1.00 88.56 184 GLU A CA 1
ATOM 1301 C C . GLU A 1 184 ? -22.220 -10.971 6.365 1.00 88.56 184 GLU A C 1
ATOM 1303 O O . GLU A 1 184 ? -22.418 -10.960 5.154 1.00 88.56 184 GLU A O 1
ATOM 1308 N N . GLN A 1 185 ? -22.158 -9.837 7.069 1.00 82.69 185 GLN A N 1
ATOM 1309 C CA . GLN A 1 185 ? -22.304 -8.513 6.453 1.00 82.69 185 GLN A CA 1
ATOM 1310 C C . GLN A 1 185 ? -21.218 -8.229 5.405 1.00 82.69 185 GLN A C 1
ATOM 1312 O O . GLN A 1 185 ? -21.526 -7.717 4.334 1.00 82.69 185 GLN A O 1
ATOM 1317 N N . MET A 1 186 ? -19.963 -8.602 5.670 1.00 81.12 186 MET A N 1
ATOM 1318 C CA . MET A 1 186 ? -18.860 -8.494 4.708 1.00 81.12 186 MET A CA 1
ATOM 1319 C C . MET A 1 186 ? -19.053 -9.419 3.501 1.00 81.12 186 MET A C 1
ATOM 1321 O O . MET A 1 186 ? -18.688 -9.051 2.387 1.00 81.12 186 MET A O 1
ATOM 1325 N N . ALA A 1 187 ? -19.641 -10.601 3.692 1.00 80.00 187 ALA A N 1
ATOM 1326 C CA . ALA A 1 187 ? -19.990 -11.508 2.600 1.00 80.00 187 ALA A CA 1
ATOM 1327 C C . ALA A 1 187 ? -21.159 -10.979 1.750 1.00 80.00 187 ALA A C 1
ATOM 1329 O O . ALA A 1 187 ? -21.195 -11.242 0.547 1.00 80.00 187 ALA A O 1
ATOM 1330 N N . ASN A 1 188 ? -22.067 -10.218 2.370 1.00 78.44 188 ASN A N 1
ATOM 1331 C CA . ASN A 1 188 ? -23.183 -9.531 1.722 1.00 78.44 188 ASN A CA 1
ATOM 1332 C C . ASN A 1 188 ? -22.808 -8.185 1.089 1.00 78.44 188 ASN A C 1
ATOM 1334 O O . ASN A 1 188 ? -23.625 -7.635 0.346 1.00 78.44 188 ASN A O 1
ATOM 1338 N N . CYS A 1 189 ? -21.610 -7.642 1.344 1.00 69.56 189 CYS A N 1
ATOM 1339 C CA . CYS A 1 189 ? -21.115 -6.522 0.551 1.00 69.56 189 CYS A CA 1
ATOM 1340 C C . CYS A 1 189 ? -21.152 -6.927 -0.926 1.00 69.56 189 CYS A C 1
ATOM 1342 O O . CYS A 1 189 ? -20.725 -8.043 -1.246 1.00 69.56 189 CYS A O 1
ATOM 1344 N N . PRO A 1 190 ? -21.628 -6.049 -1.831 1.00 72.25 190 PRO A N 1
ATOM 1345 C CA . PRO A 1 190 ? -21.551 -6.306 -3.254 1.00 72.25 190 PRO A CA 1
ATOM 1346 C C . PRO A 1 190 ? -20.099 -6.629 -3.572 1.00 72.25 190 PRO A C 1
ATOM 1348 O O . PRO A 1 190 ? -19.222 -5.766 -3.497 1.00 72.25 190 PRO A O 1
ATOM 1351 N N . LYS A 1 191 ? -19.819 -7.898 -3.874 1.00 62.28 191 LYS A N 1
ATOM 1352 C CA . LYS A 1 191 ? -18.552 -8.239 -4.497 1.00 62.28 191 LYS A CA 1
ATOM 1353 C C . LYS A 1 191 ? -18.556 -7.406 -5.761 1.00 62.28 191 LYS A C 1
ATOM 1355 O O . LYS A 1 191 ? -19.454 -7.573 -6.586 1.00 62.28 191 LYS A O 1
ATOM 1360 N N . PHE A 1 192 ? -17.600 -6.490 -5.880 1.00 47.50 192 PHE A N 1
ATOM 1361 C CA . PHE A 1 192 ? -17.277 -5.882 -7.159 1.00 47.50 192 PHE A CA 1
ATOM 1362 C C . PHE A 1 192 ? -16.752 -7.009 -8.049 1.00 47.50 192 PHE A C 1
ATOM 1364 O O . PHE A 1 192 ? -15.559 -7.232 -8.219 1.00 47.50 192 PHE A O 1
ATOM 1371 N N . VAL A 1 193 ? -17.689 -7.790 -8.568 1.00 54.94 193 VAL A N 1
ATOM 1372 C CA . VAL A 1 193 ? -17.547 -8.421 -9.858 1.00 54.94 193 VAL A CA 1
ATOM 1373 C C . VAL A 1 193 ? -17.422 -7.238 -10.819 1.00 54.94 193 VAL A C 1
ATOM 1375 O O . VAL A 1 193 ? -18.155 -6.258 -10.632 1.00 54.94 193 VAL A O 1
ATOM 1378 N N . PRO A 1 194 ? -16.486 -7.262 -11.782 1.00 55.12 194 PRO A N 1
ATOM 1379 C CA . PRO A 1 194 ? -16.456 -6.268 -12.848 1.00 55.12 194 PRO A CA 1
ATOM 1380 C C . PRO A 1 194 ? -17.891 -5.972 -13.281 1.00 55.12 194 PRO A C 1
ATOM 1382 O O . PRO A 1 194 ? -18.660 -6.917 -13.473 1.00 55.12 194 PRO A O 1
ATOM 1385 N N . VAL A 1 195 ? -18.268 -4.689 -13.265 1.00 45.97 195 VAL A N 1
ATOM 1386 C CA . VAL A 1 195 ? -19.639 -4.216 -13.491 1.00 45.97 195 VAL A CA 1
ATOM 1387 C C . VAL A 1 195 ? -20.078 -4.714 -14.859 1.00 45.97 195 VAL A C 1
ATOM 1389 O O . VAL A 1 195 ? -19.814 -4.056 -15.860 1.00 45.97 195 VAL A O 1
ATOM 1392 N N . VAL A 1 196 ? -20.698 -5.902 -14.897 1.00 50.66 196 VAL A N 1
ATOM 1393 C CA . VAL A 1 196 ? -20.955 -6.651 -16.135 1.00 50.66 196 VAL A CA 1
ATOM 1394 C C . VAL A 1 196 ? -19.599 -7.012 -16.813 1.00 50.66 196 VAL A C 1
ATOM 1396 O O . VAL A 1 196 ? -18.579 -6.353 -16.585 1.00 50.66 196 VAL A O 1
ATOM 1399 N N . PRO A 1 197 ? -19.461 -8.057 -17.653 1.00 49.09 197 PRO A N 1
ATOM 1400 C CA . PRO A 1 197 ? -18.496 -7.935 -18.744 1.00 49.09 197 PRO A CA 1
ATOM 1401 C C . PRO A 1 197 ? -18.853 -6.608 -19.395 1.00 49.09 197 PRO A C 1
ATOM 1403 O O . PRO A 1 197 ? -19.978 -6.483 -19.872 1.00 49.09 197 PRO A O 1
ATOM 1406 N N . THR A 1 198 ? -18.007 -5.586 -19.265 1.00 50.94 198 THR A N 1
ATOM 1407 C CA . THR A 1 198 ? -18.321 -4.276 -19.829 1.00 50.94 198 THR A CA 1
ATOM 1408 C C . THR A 1 198 ? -18.887 -4.496 -21.234 1.00 50.94 198 THR A C 1
ATOM 1410 O O . THR A 1 198 ? -18.350 -5.283 -22.016 1.00 50.94 198 THR A O 1
ATOM 1413 N N . SER A 1 199 ? -20.047 -3.907 -21.535 1.00 52.56 199 SER A N 1
ATOM 1414 C CA . SER A 1 199 ? -20.619 -3.976 -22.886 1.00 52.56 199 SER A CA 1
ATOM 1415 C C . SER A 1 199 ? -19.668 -3.340 -23.904 1.00 52.56 199 SER A C 1
ATOM 1417 O O . SER A 1 199 ? -19.832 -3.505 -25.110 1.00 52.56 199 SER A O 1
ATOM 1419 N N . GLN A 1 200 ? -18.664 -2.605 -23.416 1.00 54.59 200 GLN A N 1
ATOM 1420 C CA . GLN A 1 200 ? -17.462 -2.318 -24.166 1.00 54.59 200 GLN A CA 1
ATOM 1421 C C . GLN A 1 200 ? -16.649 -3.613 -24.214 1.00 54.59 200 GLN A C 1
ATOM 1423 O O . GLN A 1 200 ? -16.192 -4.047 -23.161 1.00 54.59 200 GLN A O 1
ATOM 1428 N N . PRO A 1 201 ? -16.425 -4.244 -25.378 1.00 53.81 201 PRO A N 1
ATOM 1429 C CA . PRO A 1 201 ? -15.462 -5.335 -25.439 1.00 53.81 201 PRO A CA 1
ATOM 1430 C C . PRO A 1 201 ? -14.198 -4.849 -24.734 1.00 53.81 201 PRO A C 1
ATOM 1432 O O . PRO A 1 201 ? -13.725 -3.758 -25.060 1.00 53.81 201 PRO A O 1
ATOM 1435 N N . ILE A 1 202 ? -13.678 -5.609 -23.752 1.00 51.16 202 ILE A N 1
ATOM 1436 C CA . ILE A 1 202 ? -12.277 -5.447 -23.344 1.00 51.16 202 ILE A CA 1
ATOM 1437 C C . ILE A 1 202 ? -11.567 -5.389 -24.682 1.00 51.16 202 ILE A C 1
ATOM 1439 O O . ILE A 1 202 ? -11.716 -6.356 -25.439 1.00 51.16 202 ILE A O 1
ATOM 1443 N N . PRO A 1 203 ? -10.936 -4.271 -25.060 1.00 53.38 203 PRO A N 1
ATOM 1444 C CA . PRO A 1 203 ? -10.265 -4.242 -26.329 1.00 53.38 203 PRO A CA 1
ATOM 1445 C C . PRO A 1 203 ? -9.131 -5.246 -26.157 1.00 53.38 203 PRO A C 1
ATOM 1447 O O . PRO A 1 203 ? -8.085 -4.962 -25.588 1.00 53.38 203 PRO A O 1
ATOM 1450 N N . SER A 1 204 ? -9.382 -6.470 -26.615 1.00 54.84 204 SER A N 1
ATOM 1451 C CA . SER A 1 204 ? -8.449 -7.590 -26.667 1.00 54.84 204 SER A CA 1
ATOM 1452 C C . SER A 1 204 ? -7.239 -7.234 -27.531 1.00 54.84 204 SER A C 1
ATOM 1454 O O . SER A 1 204 ? -6.243 -7.946 -27.541 1.00 54.84 204 SER A O 1
ATOM 1456 N N . ASN A 1 205 ? -7.339 -6.097 -28.224 1.00 59.41 205 ASN A N 1
ATOM 1457 C CA . ASN A 1 205 ? -6.331 -5.437 -29.018 1.00 59.41 205 ASN A CA 1
ATOM 1458 C C . ASN A 1 205 ? -5.546 -4.335 -28.275 1.00 59.41 205 ASN A C 1
ATOM 1460 O O . ASN A 1 205 ? -4.688 -3.719 -28.894 1.00 59.41 205 ASN A O 1
ATOM 1464 N N . ILE A 1 206 ? -5.803 -4.045 -26.990 1.00 63.34 206 ILE A N 1
ATOM 1465 C CA . ILE A 1 206 ? -4.886 -3.212 -26.196 1.00 63.34 206 ILE A CA 1
ATOM 1466 C C . ILE A 1 206 ? -3.885 -4.154 -25.523 1.00 63.34 206 ILE A C 1
ATOM 1468 O O . ILE A 1 206 ? -4.211 -4.753 -24.494 1.00 63.34 206 ILE A O 1
ATOM 1472 N N . PRO A 1 207 ? -2.676 -4.333 -26.090 1.00 68.19 207 PRO A N 1
ATOM 1473 C CA . PRO A 1 207 ? -1.645 -5.129 -25.445 1.00 68.19 207 PRO A CA 1
ATOM 1474 C C . PRO A 1 207 ? -1.326 -4.546 -24.067 1.00 68.19 207 PRO A C 1
ATOM 1476 O O . PRO A 1 207 ? -1.259 -3.329 -23.894 1.00 68.19 207 PRO A O 1
ATOM 1479 N N . ASN A 1 208 ? -1.125 -5.422 -23.083 1.00 74.56 208 ASN A N 1
ATOM 1480 C CA . ASN A 1 208 ? -0.663 -5.027 -21.757 1.00 74.56 208 ASN A CA 1
ATOM 1481 C C . ASN A 1 208 ? 0.736 -4.401 -21.871 1.00 74.56 208 ASN A C 1
ATOM 1483 O O . ASN A 1 208 ? 1.659 -5.042 -22.369 1.00 74.56 208 ASN A O 1
ATOM 1487 N N . ARG A 1 209 ? 0.879 -3.151 -21.416 1.00 81.62 209 ARG A N 1
ATOM 1488 C CA . ARG A 1 209 ? 2.139 -2.387 -21.470 1.00 81.62 209 ARG A CA 1
ATOM 1489 C C . ARG A 1 209 ? 2.779 -2.153 -20.102 1.00 81.62 209 ARG A C 1
ATOM 1491 O O . ARG A 1 209 ? 3.831 -1.529 -20.045 1.00 81.62 209 ARG A O 1
ATOM 1498 N N . SER A 1 210 ? 2.151 -2.609 -19.019 1.00 83.50 210 SER A N 1
ATOM 1499 C CA . SER A 1 210 ? 2.582 -2.301 -17.650 1.00 83.50 210 SER A CA 1
ATOM 1500 C C . SER A 1 210 ? 3.106 -3.513 -16.894 1.00 83.50 210 SER A C 1
ATOM 1502 O O . SER A 1 210 ? 3.983 -3.365 -16.049 1.00 83.50 210 SER A O 1
ATOM 1504 N N . THR A 1 211 ? 2.599 -4.709 -17.191 1.00 90.56 211 THR A N 1
ATOM 1505 C CA . THR A 1 211 ? 3.020 -5.940 -16.520 1.00 90.56 211 THR A CA 1
ATOM 1506 C C . THR A 1 211 ? 3.285 -7.053 -17.519 1.00 90.56 211 THR A C 1
ATOM 1508 O O . THR A 1 211 ? 2.547 -7.269 -18.480 1.00 90.56 211 THR A O 1
ATOM 1511 N N . PHE A 1 212 ? 4.356 -7.790 -17.270 1.00 92.19 212 PHE A N 1
ATOM 1512 C CA . PHE A 1 212 ? 4.922 -8.771 -18.172 1.00 92.19 212 PHE A CA 1
ATOM 1513 C C . PHE A 1 212 ? 5.065 -10.120 -17.474 1.00 92.19 212 PHE A C 1
ATOM 1515 O O . PHE A 1 212 ? 5.074 -10.240 -16.244 1.00 92.19 212 PHE A O 1
ATOM 1522 N N . VAL A 1 213 ? 5.149 -11.159 -18.297 1.00 93.19 213 VAL A N 1
ATOM 1523 C CA . VAL A 1 213 ? 5.414 -12.525 -17.856 1.00 93.19 213 VAL A CA 1
ATOM 1524 C C . VAL A 1 213 ? 6.851 -12.863 -18.224 1.00 93.19 213 VAL A C 1
ATOM 1526 O O . VAL A 1 213 ? 7.255 -12.649 -19.367 1.00 93.19 213 VAL A O 1
ATOM 1529 N N . CYS A 1 214 ? 7.624 -13.392 -17.276 1.00 94.19 214 CYS A N 1
ATOM 1530 C CA . CYS A 1 214 ? 8.974 -13.866 -17.541 1.00 94.19 214 CYS A CA 1
ATOM 1531 C C . CYS A 1 214 ? 8.917 -15.020 -18.551 1.00 94.19 214 CYS A C 1
ATOM 1533 O O . CYS A 1 214 ? 8.302 -16.050 -18.263 1.00 94.19 214 CYS A O 1
ATOM 1535 N N . PRO A 1 215 ? 9.567 -14.898 -19.717 1.00 92.31 215 PRO A N 1
ATOM 1536 C CA . PRO A 1 215 ? 9.479 -15.918 -20.753 1.00 92.31 215 PRO A CA 1
ATOM 1537 C C . PRO A 1 215 ? 10.317 -17.175 -20.456 1.00 92.31 215 PRO A C 1
ATOM 1539 O O . PRO A 1 215 ? 10.176 -18.166 -21.165 1.00 92.31 215 PRO A O 1
ATOM 1542 N N . TYR A 1 216 ? 11.173 -17.152 -19.426 1.00 92.56 216 TYR A N 1
ATOM 1543 C CA . TYR A 1 216 ? 11.954 -18.318 -19.000 1.00 92.56 216 TYR A CA 1
ATOM 1544 C C . TYR A 1 216 ? 11.199 -19.221 -18.021 1.00 92.56 216 TYR A C 1
ATOM 1546 O O . TYR A 1 216 ? 11.209 -20.438 -18.175 1.00 92.56 216 TYR A O 1
ATOM 1554 N N . CYS A 1 217 ? 10.545 -18.639 -17.012 1.00 93.75 217 CYS A N 1
ATOM 1555 C CA . CYS A 1 217 ? 9.938 -19.391 -15.906 1.00 93.75 217 CYS A CA 1
ATOM 1556 C C . CYS A 1 217 ? 8.427 -19.171 -15.745 1.00 93.75 217 CYS A C 1
ATOM 1558 O O . CYS A 1 217 ? 7.796 -19.832 -14.924 1.00 93.75 217 CYS A O 1
ATOM 1560 N N . GLY A 1 218 ? 7.834 -18.242 -16.499 1.00 91.94 218 GLY A N 1
ATOM 1561 C CA . GLY A 1 218 ? 6.408 -17.936 -16.424 1.00 91.94 218 GLY A CA 1
ATOM 1562 C C . GLY A 1 218 ? 5.992 -17.076 -15.226 1.00 91.94 218 GLY A C 1
ATOM 1563 O O . GLY A 1 218 ? 4.792 -16.915 -15.008 1.00 91.94 218 GLY A O 1
ATOM 1564 N N . ALA A 1 219 ? 6.931 -16.512 -14.455 1.00 92.88 219 ALA A N 1
ATOM 1565 C CA . ALA A 1 219 ? 6.614 -15.563 -13.385 1.00 92.88 219 ALA A CA 1
ATOM 1566 C C . ALA A 1 219 ? 5.789 -14.386 -13.938 1.00 92.88 219 ALA A C 1
ATOM 1568 O O . ALA A 1 219 ? 6.164 -13.785 -14.941 1.00 92.88 219 ALA A O 1
ATOM 1569 N N . ARG A 1 220 ? 4.640 -14.090 -13.324 1.00 92.38 220 ARG A N 1
ATOM 1570 C CA . ARG A 1 220 ? 3.647 -13.123 -13.828 1.00 92.38 220 ARG A CA 1
ATOM 1571 C C . ARG A 1 220 ? 3.707 -11.815 -13.044 1.00 92.38 220 ARG A C 1
ATOM 1573 O O . ARG A 1 220 ? 4.215 -11.793 -11.929 1.00 92.38 220 ARG A O 1
ATOM 1580 N N . ASN A 1 221 ? 3.077 -10.776 -13.593 1.00 90.38 221 ASN A N 1
ATOM 1581 C CA . ASN A 1 221 ? 2.898 -9.471 -12.948 1.00 90.38 221 ASN A CA 1
ATOM 1582 C C . ASN A 1 221 ? 4.217 -8.752 -12.635 1.00 90.38 221 ASN A C 1
ATOM 1584 O O . ASN A 1 221 ? 4.298 -8.007 -11.665 1.00 90.38 221 ASN A O 1
ATOM 1588 N N . LEU A 1 222 ? 5.244 -8.984 -13.451 1.00 91.75 222 LEU A N 1
ATOM 1589 C CA . LEU A 1 222 ? 6.510 -8.274 -13.339 1.00 91.75 222 LEU A CA 1
ATOM 1590 C C . LEU A 1 222 ? 6.388 -6.973 -14.123 1.00 91.75 222 LEU A C 1
ATOM 1592 O O . LEU A 1 222 ? 6.098 -7.013 -15.318 1.00 91.75 222 LEU A O 1
ATOM 1596 N N . ASP A 1 223 ? 6.591 -5.827 -13.486 1.00 89.94 223 ASP A N 1
ATOM 1597 C CA . ASP A 1 223 ? 6.779 -4.591 -14.243 1.00 89.94 223 ASP A CA 1
ATOM 1598 C C . ASP A 1 223 ? 8.104 -4.641 -15.037 1.00 89.94 223 ASP A C 1
ATOM 1600 O O . ASP A 1 223 ? 8.851 -5.623 -14.989 1.00 89.94 223 ASP A O 1
ATOM 1604 N N . GLN A 1 224 ? 8.395 -3.606 -15.826 1.00 88.94 224 GLN A N 1
ATOM 1605 C CA . GLN A 1 224 ? 9.635 -3.557 -16.607 1.00 88.94 224 GLN A CA 1
ATOM 1606 C C . GLN A 1 224 ? 10.892 -3.729 -15.731 1.00 88.94 224 GLN A C 1
ATOM 1608 O O . GLN A 1 224 ? 11.795 -4.478 -16.111 1.00 88.94 224 GLN A O 1
ATOM 1613 N N . GLN A 1 225 ? 10.948 -3.065 -14.574 1.00 89.81 225 GLN A N 1
ATOM 1614 C CA . GLN A 1 225 ? 1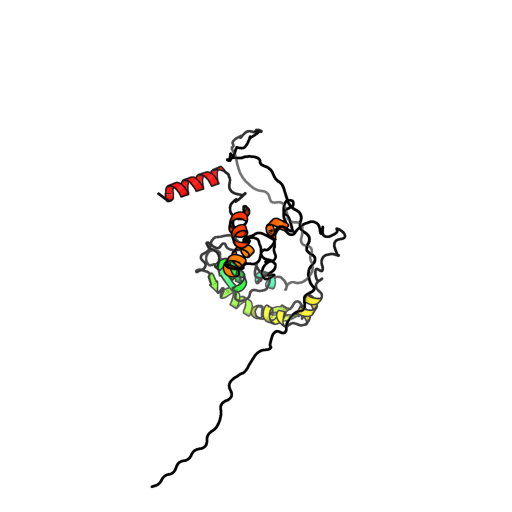2.122 -3.029 -13.703 1.00 89.81 225 GLN A CA 1
ATOM 1615 C C . GLN A 1 225 ? 12.302 -4.355 -12.957 1.00 89.81 225 GLN A C 1
ATOM 1617 O O . GLN A 1 225 ? 13.402 -4.916 -12.911 1.00 89.81 225 GLN A O 1
ATOM 1622 N N . GLU A 1 226 ? 11.209 -4.899 -12.436 1.00 91.69 226 GLU A N 1
ATOM 1623 C CA . GLU A 1 226 ? 11.164 -6.189 -11.766 1.00 91.69 226 GLU A CA 1
ATOM 1624 C C . GLU A 1 226 ? 11.437 -7.328 -12.747 1.00 91.69 226 GLU A C 1
ATOM 1626 O O . GLU A 1 226 ? 12.104 -8.287 -12.371 1.00 91.69 226 GLU A O 1
ATOM 1631 N N . LEU A 1 227 ? 11.035 -7.221 -14.021 1.00 92.69 227 LEU A N 1
ATOM 1632 C CA . LEU A 1 227 ? 11.419 -8.199 -15.044 1.00 92.69 227 LEU A CA 1
ATOM 1633 C C . LEU A 1 227 ? 12.935 -8.189 -15.288 1.00 92.69 227 LEU A C 1
ATOM 1635 O O . LEU A 1 227 ? 13.545 -9.258 -15.355 1.00 92.69 227 LEU A O 1
ATOM 1639 N N . VAL A 1 228 ? 13.557 -7.006 -15.386 1.00 91.88 228 VAL A N 1
ATOM 1640 C CA . VAL A 1 228 ? 15.021 -6.866 -15.530 1.00 91.88 228 VAL A CA 1
ATOM 1641 C C . VAL A 1 228 ? 15.739 -7.510 -14.348 1.00 91.88 228 VAL A C 1
ATOM 1643 O O . VAL A 1 228 ? 16.612 -8.362 -14.538 1.00 91.88 228 VAL A O 1
ATOM 1646 N N . LYS A 1 229 ? 15.345 -7.135 -13.129 1.00 92.94 229 LYS A N 1
ATOM 1647 C CA . LYS A 1 229 ? 15.932 -7.643 -11.886 1.00 92.94 229 LYS A CA 1
ATOM 1648 C C . LYS A 1 229 ? 15.745 -9.153 -11.752 1.00 92.94 229 LYS A C 1
ATOM 1650 O O . LYS A 1 229 ? 16.719 -9.882 -11.565 1.00 92.94 229 LYS A O 1
ATOM 1655 N N . HIS A 1 230 ? 14.519 -9.634 -11.945 1.00 94.25 230 HIS A N 1
ATOM 1656 C CA . HIS A 1 230 ? 14.181 -11.051 -11.891 1.00 94.25 230 HIS A CA 1
ATOM 1657 C C . HIS A 1 230 ? 15.032 -11.875 -12.866 1.00 94.25 230 HIS A C 1
ATOM 1659 O O . HIS A 1 230 ? 15.605 -12.892 -12.469 1.00 94.25 230 HIS A O 1
ATOM 1665 N N . CYS A 1 231 ? 15.158 -11.442 -14.125 1.00 93.06 231 CYS A N 1
ATOM 1666 C CA . CYS A 1 231 ? 15.965 -12.154 -15.115 1.00 93.06 231 CYS A CA 1
ATOM 1667 C C . CYS A 1 231 ? 17.468 -12.116 -14.790 1.00 93.06 231 CYS A C 1
ATOM 1669 O O . CYS A 1 231 ? 18.158 -13.107 -15.026 1.00 93.06 231 CYS A O 1
ATOM 1671 N N . MET A 1 232 ? 17.978 -11.022 -14.219 1.00 91.81 232 MET A N 1
ATOM 1672 C CA . MET A 1 232 ? 19.383 -10.909 -13.811 1.00 91.81 232 MET A CA 1
ATOM 1673 C C . MET A 1 232 ? 19.735 -11.842 -12.642 1.00 91.81 232 MET A C 1
ATOM 1675 O O . MET A 1 232 ? 20.811 -12.445 -12.643 1.00 91.81 232 MET A O 1
ATOM 1679 N N . GLU A 1 233 ? 18.840 -11.971 -11.664 1.00 93.38 233 GLU A N 1
ATOM 1680 C CA . GLU A 1 233 ? 19.059 -12.779 -10.458 1.00 93.38 233 GLU A CA 1
ATOM 1681 C C . GLU A 1 233 ? 18.818 -14.276 -10.706 1.00 93.38 233 GLU A C 1
ATOM 1683 O O . GLU A 1 233 ? 19.558 -15.110 -10.188 1.00 93.38 233 GLU A O 1
ATOM 1688 N N . ASN A 1 234 ? 17.824 -14.627 -11.533 1.00 92.75 234 ASN A N 1
ATOM 1689 C CA . ASN A 1 234 ? 17.340 -16.009 -11.660 1.00 92.75 234 ASN A CA 1
ATOM 1690 C C . ASN A 1 234 ? 17.708 -16.687 -12.993 1.00 92.75 234 ASN A C 1
ATOM 1692 O O . ASN A 1 234 ? 17.700 -17.913 -13.072 1.00 92.75 234 ASN A O 1
ATOM 1696 N N . HIS A 1 235 ? 18.056 -15.920 -14.037 1.00 92.81 235 HIS A N 1
ATOM 1697 C CA . HIS A 1 235 ? 18.264 -16.432 -15.403 1.00 92.81 235 HIS A CA 1
ATOM 1698 C C . HIS A 1 235 ? 19.553 -15.911 -16.064 1.00 92.81 235 HIS A C 1
ATOM 1700 O O . HIS A 1 235 ? 19.610 -15.709 -17.276 1.00 92.81 235 HIS A O 1
ATOM 1706 N N . ARG A 1 236 ? 20.624 -15.718 -15.279 1.00 88.00 236 ARG A N 1
ATOM 1707 C CA . ARG A 1 236 ? 21.889 -15.123 -15.754 1.00 88.00 236 ARG A CA 1
ATOM 1708 C C . ARG A 1 236 ? 22.550 -15.874 -16.919 1.00 88.00 236 ARG A C 1
ATOM 1710 O O . ARG A 1 236 ? 23.147 -15.239 -17.782 1.00 88.00 236 ARG A O 1
ATOM 1717 N N . ASN A 1 237 ? 22.425 -17.203 -16.940 1.00 87.88 237 ASN A N 1
ATOM 1718 C CA . ASN A 1 237 ? 23.084 -18.091 -17.905 1.00 87.88 237 ASN A CA 1
ATOM 1719 C C . ASN A 1 237 ? 22.086 -18.979 -18.679 1.00 87.88 237 ASN A C 1
ATOM 1721 O O . ASN A 1 237 ? 22.449 -20.073 -19.110 1.00 87.88 237 ASN A O 1
ATOM 1725 N N . ASP A 1 238 ? 20.825 -18.559 -18.823 1.00 85.31 238 ASP A N 1
ATOM 1726 C CA . ASP A 1 238 ? 19.820 -19.348 -19.545 1.00 85.31 238 ASP A CA 1
ATOM 1727 C C . ASP A 1 238 ? 20.063 -19.285 -21.075 1.00 85.31 238 ASP A C 1
ATOM 1729 O O . ASP A 1 238 ? 20.069 -18.190 -21.647 1.00 85.31 238 ASP A O 1
ATOM 1733 N N . PRO A 1 239 ? 20.283 -20.423 -21.766 1.00 84.44 239 PRO A N 1
ATOM 1734 C CA . PRO A 1 239 ? 20.586 -20.442 -23.198 1.00 84.44 239 PRO A CA 1
ATOM 1735 C C . PRO A 1 239 ? 19.343 -20.293 -24.091 1.00 84.44 239 PRO A C 1
ATOM 1737 O O . PRO A 1 239 ? 19.472 -20.239 -25.319 1.00 84.44 239 PRO A O 1
ATOM 1740 N N . ASN A 1 240 ? 18.134 -20.276 -23.519 1.00 88.75 240 ASN A N 1
ATOM 1741 C CA . ASN A 1 240 ? 16.905 -20.285 -24.299 1.00 88.75 240 ASN A CA 1
ATOM 1742 C C . ASN A 1 240 ? 16.677 -18.953 -25.025 1.00 88.75 240 ASN A C 1
ATOM 1744 O O . ASN A 1 240 ? 16.780 -17.861 -24.462 1.00 88.75 240 ASN A O 1
ATOM 1748 N N . ARG A 1 241 ? 16.297 -19.054 -26.302 1.00 91.38 241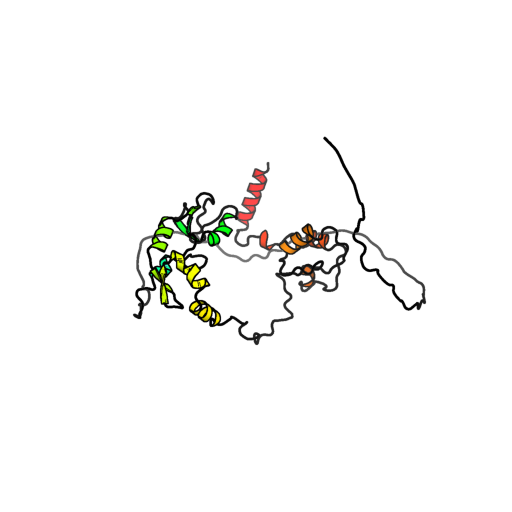 ARG A N 1
ATOM 1749 C CA . ARG A 1 241 ? 15.906 -17.904 -27.122 1.00 91.38 241 ARG A CA 1
ATOM 1750 C C . ARG A 1 241 ? 14.428 -17.620 -26.928 1.00 91.38 241 ARG A C 1
ATOM 1752 O O . ARG A 1 241 ? 13.580 -18.426 -27.313 1.00 91.38 241 ARG A O 1
ATOM 1759 N N . VAL A 1 242 ? 14.136 -16.453 -26.378 1.00 93.81 242 VAL A N 1
ATOM 1760 C CA . VAL A 1 242 ? 12.786 -16.038 -26.006 1.00 93.81 242 VAL A CA 1
ATOM 1761 C C . VAL A 1 242 ? 12.404 -14.715 -26.663 1.00 93.81 242 VAL A C 1
ATOM 1763 O O . VAL A 1 242 ? 13.262 -13.902 -27.034 1.00 93.81 242 VAL A O 1
ATOM 1766 N N . VAL A 1 243 ? 11.097 -14.528 -26.832 1.00 93.81 243 VAL A N 1
ATOM 1767 C CA . VAL A 1 243 ? 10.509 -13.265 -27.284 1.00 93.81 243 VAL A CA 1
ATOM 1768 C C . VAL A 1 243 ? 10.481 -12.304 -26.104 1.00 93.81 243 VAL A C 1
ATOM 1770 O O . VAL A 1 243 ? 10.097 -12.688 -25.000 1.00 93.81 243 VAL A O 1
ATOM 1773 N N . CYS A 1 244 ? 10.894 -11.058 -26.328 1.00 92.81 244 CYS A N 1
ATOM 1774 C CA . CYS A 1 244 ? 10.813 -10.033 -25.297 1.00 92.81 244 CYS A CA 1
ATOM 1775 C C . CYS A 1 244 ? 9.351 -9.591 -25.119 1.00 92.81 244 CYS A C 1
ATOM 1777 O O . CYS A 1 244 ? 8.797 -9.000 -26.052 1.00 92.81 244 CYS A O 1
ATOM 1779 N N . PRO A 1 245 ? 8.728 -9.817 -23.944 1.00 91.94 245 PRO A N 1
ATOM 1780 C CA . PRO A 1 245 ? 7.325 -9.470 -23.726 1.00 91.94 245 PRO A CA 1
ATOM 1781 C C . PRO A 1 245 ? 7.087 -7.955 -23.825 1.00 91.94 245 PRO A C 1
ATOM 1783 O O . PRO A 1 245 ? 6.057 -7.533 -24.343 1.00 91.94 245 PRO A O 1
ATOM 1786 N N . ILE A 1 246 ? 8.075 -7.140 -23.434 1.00 90.19 246 ILE A N 1
ATOM 1787 C CA . ILE A 1 246 ? 8.018 -5.673 -23.518 1.00 90.19 246 ILE A CA 1
ATOM 1788 C C . ILE A 1 246 ? 7.988 -5.213 -24.976 1.00 90.19 246 ILE A C 1
ATOM 1790 O O . ILE A 1 246 ? 7.114 -4.446 -25.366 1.00 90.19 246 ILE A O 1
ATOM 1794 N N . CYS A 1 247 ? 8.910 -5.713 -25.804 1.00 90.69 247 CYS A N 1
ATOM 1795 C CA . CYS A 1 247 ? 8.934 -5.379 -27.226 1.00 90.69 247 CYS A CA 1
ATOM 1796 C C . CYS A 1 247 ? 7.682 -5.888 -27.943 1.00 90.69 247 CYS A C 1
ATOM 1798 O O . CYS A 1 247 ? 7.116 -5.145 -28.733 1.00 90.69 247 CYS A O 1
ATOM 1800 N N . SER A 1 248 ? 7.216 -7.107 -27.643 1.00 90.38 248 SER A N 1
ATOM 1801 C CA . SER A 1 248 ? 6.014 -7.676 -28.272 1.00 90.38 248 SER A CA 1
ATOM 1802 C C . SER A 1 248 ? 4.730 -6.893 -27.972 1.00 90.38 248 SER A C 1
ATOM 1804 O O . SER A 1 248 ? 3.777 -6.966 -28.739 1.00 90.38 248 SER A O 1
ATOM 1806 N N . ALA A 1 249 ? 4.708 -6.129 -26.874 1.00 87.88 249 ALA A N 1
ATOM 1807 C CA . ALA A 1 249 ? 3.588 -5.270 -26.504 1.00 87.88 249 ALA A CA 1
ATOM 1808 C C . ALA A 1 249 ? 3.584 -3.911 -27.238 1.00 87.88 249 ALA A C 1
ATOM 1810 O O . ALA A 1 249 ? 2.617 -3.149 -27.125 1.00 87.88 249 ALA A O 1
ATOM 1811 N N . MET A 1 250 ? 4.648 -3.588 -27.984 1.00 84.12 250 MET A N 1
ATOM 1812 C CA . MET A 1 250 ? 4.746 -2.353 -28.763 1.00 84.12 250 MET A CA 1
ATOM 1813 C C . MET A 1 250 ? 4.071 -2.508 -30.134 1.00 84.12 250 MET A C 1
ATOM 1815 O O . MET A 1 250 ? 4.208 -3.562 -30.751 1.00 84.12 250 MET A O 1
ATOM 1819 N N . PRO A 1 251 ? 3.422 -1.457 -30.680 1.00 79.94 251 PRO A N 1
ATOM 1820 C CA . PRO A 1 251 ? 2.771 -1.517 -31.999 1.00 79.94 251 PRO A CA 1
ATOM 1821 C C . PRO A 1 251 ? 3.709 -1.879 -33.161 1.00 79.94 251 PRO A C 1
ATOM 1823 O O . PRO A 1 251 ? 3.260 -2.357 -34.194 1.00 79.94 251 PRO A O 1
ATOM 1826 N N . TRP A 1 252 ? 5.007 -1.626 -32.993 1.00 80.56 252 TRP A N 1
ATOM 1827 C CA . TRP A 1 252 ? 6.076 -1.920 -33.954 1.00 80.56 252 TRP A CA 1
ATOM 1828 C C . TRP A 1 252 ? 6.947 -3.117 -33.541 1.00 80.56 252 TRP A C 1
ATOM 1830 O O . TRP A 1 252 ? 8.006 -3.343 -34.125 1.00 80.56 252 TRP A O 1
ATOM 1840 N N . GLY A 1 253 ? 6.561 -3.847 -32.493 1.00 83.62 253 GLY A N 1
ATOM 1841 C CA . GLY A 1 253 ? 7.253 -5.054 -32.058 1.00 83.62 253 GLY A CA 1
ATOM 1842 C C . GLY A 1 253 ? 6.833 -6.277 -32.865 1.00 83.62 253 GLY A C 1
ATOM 1843 O O . GLY A 1 253 ? 5.681 -6.389 -33.264 1.00 83.62 253 GLY A O 1
ATOM 1844 N N . ASP A 1 254 ? 7.757 -7.215 -33.069 1.00 84.62 254 ASP A N 1
ATOM 1845 C CA . ASP A 1 254 ? 7.462 -8.515 -33.679 1.00 84.62 254 ASP A CA 1
ATOM 1846 C C . ASP A 1 254 ? 7.225 -9.573 -32.578 1.00 84.62 254 ASP A C 1
ATOM 1848 O O . ASP A 1 254 ? 8.172 -9.931 -31.867 1.00 84.62 254 ASP A O 1
ATOM 1852 N N . PRO A 1 255 ? 5.994 -10.109 -32.427 1.00 88.25 255 PRO A N 1
ATOM 1853 C CA . PRO A 1 255 ? 5.682 -11.153 -31.447 1.00 88.25 255 PRO A CA 1
ATOM 1854 C C . PRO A 1 255 ? 6.393 -12.492 -31.687 1.00 88.25 255 PRO A C 1
ATOM 1856 O O . PRO A 1 255 ? 6.412 -13.337 -30.793 1.00 88.25 255 PRO A O 1
ATOM 1859 N N . SER A 1 256 ? 6.964 -12.713 -32.872 1.00 90.94 256 SER A N 1
ATOM 1860 C CA . SER A 1 256 ? 7.700 -13.936 -33.217 1.00 90.94 256 SER A CA 1
ATOM 1861 C C . SER A 1 256 ? 9.214 -13.779 -33.074 1.00 90.94 256 SER A C 1
ATOM 1863 O O . SER A 1 256 ? 9.947 -14.774 -33.119 1.00 90.94 256 SER A O 1
ATOM 1865 N N . TYR A 1 257 ? 9.706 -12.553 -32.870 1.00 91.56 257 TYR A N 1
ATOM 1866 C CA . TYR A 1 257 ? 11.134 -12.285 -32.804 1.00 91.56 257 TYR A CA 1
ATOM 1867 C C . TYR A 1 257 ? 11.749 -12.805 -31.504 1.00 91.56 257 TYR A C 1
ATOM 1869 O O . TYR A 1 257 ? 11.538 -12.274 -30.410 1.00 91.56 257 TYR A O 1
ATOM 1877 N N . LYS A 1 258 ? 12.580 -13.840 -31.634 1.00 91.38 258 LYS A N 1
ATOM 1878 C CA . LYS A 1 258 ? 13.343 -14.417 -30.527 1.00 91.38 258 LYS A CA 1
ATOM 1879 C C . LYS A 1 258 ? 14.733 -13.805 -30.480 1.00 91.38 258 LYS A C 1
ATOM 1881 O O . LYS A 1 258 ? 15.553 -14.016 -31.374 1.00 91.38 258 LYS A O 1
ATOM 1886 N N . SER A 1 259 ? 15.012 -13.079 -29.406 1.00 86.31 259 SER A N 1
ATOM 1887 C CA . SER A 1 259 ? 16.331 -12.489 -29.187 1.00 86.31 259 SER A CA 1
ATOM 1888 C C . SER A 1 259 ? 17.401 -13.575 -28.983 1.00 86.31 259 SER A C 1
ATOM 1890 O O . SER A 1 259 ? 17.157 -14.600 -28.347 1.00 86.31 259 SER A O 1
ATOM 1892 N N . ALA A 1 260 ? 18.597 -13.363 -29.544 1.00 85.25 260 ALA A N 1
ATOM 1893 C CA . ALA A 1 260 ? 19.724 -14.290 -29.390 1.00 85.25 260 ALA A CA 1
ATOM 1894 C C . ALA A 1 260 ? 20.294 -14.291 -27.960 1.00 85.25 260 ALA A C 1
ATOM 1896 O O . ALA A 1 260 ? 20.796 -15.312 -27.505 1.00 85.25 260 ALA A O 1
ATOM 1897 N N . ASN A 1 261 ? 20.196 -13.154 -27.262 1.00 89.31 261 ASN A N 1
ATOM 1898 C CA . ASN A 1 261 ? 20.490 -13.011 -25.841 1.00 89.31 261 ASN A CA 1
ATOM 1899 C C . ASN A 1 261 ? 19.461 -12.052 -25.225 1.00 89.31 261 ASN A C 1
ATOM 1901 O O . ASN A 1 261 ? 19.584 -10.829 -25.342 1.00 89.31 261 ASN A O 1
ATOM 1905 N N . PHE A 1 262 ? 18.417 -12.623 -24.624 1.00 91.81 262 PHE A N 1
ATOM 1906 C CA . PHE A 1 262 ? 17.300 -11.858 -24.074 1.00 91.81 262 PHE A CA 1
ATOM 1907 C C . PHE A 1 262 ? 17.708 -11.009 -22.873 1.00 91.81 262 PHE A C 1
ATOM 1909 O O . PHE A 1 262 ? 17.343 -9.838 -22.825 1.00 91.81 262 PHE A O 1
ATOM 1916 N N . LEU A 1 263 ? 18.511 -11.551 -21.951 1.00 91.00 263 LEU A N 1
ATOM 1917 C CA . LEU A 1 263 ? 18.972 -10.808 -20.777 1.00 91.00 263 LEU A CA 1
ATOM 1918 C C . LEU A 1 263 ? 19.770 -9.566 -21.185 1.00 91.00 263 LEU A C 1
ATOM 1920 O O . LEU A 1 263 ? 19.512 -8.468 -20.699 1.00 91.00 263 LEU A O 1
ATOM 1924 N N . GLN A 1 264 ? 20.694 -9.722 -22.131 1.00 90.88 264 GLN A N 1
ATOM 1925 C CA . GLN A 1 264 ? 21.490 -8.606 -22.628 1.00 90.88 264 GLN A CA 1
ATOM 1926 C C . GLN A 1 264 ? 20.609 -7.580 -23.350 1.00 90.88 264 GLN A C 1
ATOM 1928 O O . GLN A 1 264 ? 20.735 -6.383 -23.115 1.00 90.88 264 GLN A O 1
ATOM 1933 N N . HIS A 1 265 ? 19.662 -8.029 -24.177 1.00 92.31 265 HIS A N 1
ATOM 1934 C CA . HIS A 1 265 ? 18.678 -7.142 -24.798 1.00 92.31 265 HIS A CA 1
ATOM 1935 C C . HIS A 1 265 ? 17.884 -6.335 -23.756 1.00 92.31 265 HIS A C 1
ATOM 1937 O O . HIS A 1 265 ? 17.762 -5.119 -23.899 1.00 92.31 265 HIS A O 1
ATOM 1943 N N . LEU A 1 266 ? 17.393 -6.994 -22.705 1.00 90.94 266 LEU A N 1
ATOM 1944 C CA . LEU A 1 266 ? 16.622 -6.381 -21.627 1.00 90.94 266 LEU A CA 1
ATOM 1945 C C . LEU A 1 266 ? 17.458 -5.323 -20.885 1.00 90.94 266 LEU A C 1
ATOM 1947 O O . LEU A 1 266 ? 16.988 -4.209 -20.670 1.00 90.94 266 LEU A O 1
ATOM 1951 N N . LEU A 1 267 ? 18.732 -5.616 -20.607 1.00 89.00 267 LEU A N 1
ATOM 1952 C CA . LEU A 1 267 ? 19.665 -4.681 -19.967 1.00 89.00 267 LEU A CA 1
ATOM 1953 C C . LEU A 1 267 ? 20.048 -3.480 -20.846 1.00 89.00 267 LEU A C 1
ATOM 1955 O O . LEU A 1 267 ? 20.289 -2.397 -20.319 1.00 89.00 267 LEU A O 1
ATOM 1959 N N . HIS A 1 268 ? 20.106 -3.638 -22.170 1.00 86.94 268 HIS A N 1
ATOM 1960 C CA . HIS A 1 268 ? 20.431 -2.526 -23.076 1.00 86.94 268 HIS A CA 1
ATOM 1961 C C . HIS A 1 268 ? 19.224 -1.661 -23.434 1.00 86.94 268 HIS A C 1
ATOM 1963 O O . HIS A 1 268 ? 19.374 -0.459 -23.625 1.00 86.94 268 HIS A O 1
ATOM 1969 N N . ARG A 1 269 ? 18.037 -2.260 -23.578 1.00 87.06 269 ARG A N 1
ATOM 1970 C CA . ARG A 1 269 ? 16.845 -1.586 -24.132 1.00 87.06 269 ARG A CA 1
ATOM 1971 C C . ARG A 1 269 ? 15.797 -1.226 -23.083 1.00 87.06 269 ARG A C 1
ATOM 1973 O O . ARG A 1 269 ? 14.984 -0.348 -23.343 1.00 87.06 269 ARG A O 1
ATOM 1980 N N . HIS A 1 270 ? 15.800 -1.904 -21.938 1.00 87.38 270 HIS A N 1
ATOM 1981 C CA . HIS A 1 270 ? 14.729 -1.820 -20.940 1.00 87.38 270 HIS A CA 1
ATOM 1982 C C . HIS A 1 270 ? 15.236 -1.654 -19.502 1.00 87.38 270 HIS A C 1
ATOM 1984 O O . HIS A 1 270 ? 14.431 -1.639 -18.580 1.00 87.38 270 HIS A O 1
ATOM 1990 N N . LYS A 1 271 ? 16.551 -1.492 -19.292 1.00 83.12 271 LYS A N 1
ATOM 1991 C CA . LYS A 1 271 ? 17.115 -1.109 -17.984 1.00 83.12 271 LYS A CA 1
ATOM 1992 C C . LYS A 1 271 ? 16.697 0.305 -17.564 1.00 83.12 271 LYS A C 1
ATOM 1994 O O . LYS A 1 271 ? 16.746 0.624 -16.382 1.00 83.12 271 LYS A O 1
ATOM 1999 N N . PHE A 1 272 ? 16.356 1.156 -18.531 1.00 73.19 272 PHE A N 1
ATOM 2000 C CA . PHE A 1 272 ? 16.026 2.558 -18.309 1.00 73.19 272 PHE A CA 1
ATOM 2001 C C . PHE A 1 272 ? 14.554 2.819 -18.639 1.00 73.19 272 PHE A C 1
ATOM 2003 O O . PHE A 1 272 ? 14.152 2.680 -19.796 1.00 73.19 272 PHE A O 1
ATOM 2010 N N . SER A 1 273 ? 13.779 3.221 -17.630 1.00 65.88 273 SER A N 1
ATOM 2011 C CA . SER A 1 273 ? 12.425 3.758 -17.796 1.00 65.88 273 SER A CA 1
ATOM 2012 C C . SER A 1 273 ? 12.477 5.282 -17.729 1.00 65.88 273 SER A C 1
ATOM 2014 O O . SER A 1 273 ? 12.960 5.836 -16.747 1.00 65.88 273 SER A O 1
ATOM 2016 N N . TYR A 1 274 ? 11.972 5.965 -18.756 1.00 57.03 274 TYR A N 1
ATOM 2017 C CA . TYR A 1 274 ? 11.959 7.434 -18.831 1.00 57.03 274 TYR A CA 1
ATOM 2018 C C . TYR A 1 274 ? 11.150 8.077 -17.690 1.00 57.03 274 TYR A C 1
ATOM 2020 O O . TYR A 1 274 ? 11.529 9.125 -17.178 1.00 57.03 274 TYR A O 1
ATOM 2028 N N . ASP A 1 275 ? 10.097 7.394 -17.236 1.00 60.03 275 ASP A N 1
ATOM 2029 C CA . ASP A 1 275 ? 9.180 7.843 -16.179 1.00 60.03 275 ASP A CA 1
ATOM 2030 C C . ASP A 1 275 ? 9.871 8.035 -14.816 1.00 60.03 275 ASP A C 1
ATOM 2032 O O . ASP A 1 275 ? 9.447 8.836 -13.995 1.00 60.03 275 ASP A O 1
ATOM 2036 N N . THR A 1 276 ? 10.983 7.335 -14.575 1.00 62.09 276 THR A N 1
ATOM 2037 C CA . THR A 1 276 ? 11.725 7.417 -13.306 1.00 62.09 276 THR A CA 1
ATOM 2038 C C . THR A 1 276 ? 12.759 8.546 -13.285 1.00 62.09 276 THR A C 1
ATOM 2040 O O . THR A 1 276 ? 13.200 8.949 -12.213 1.00 62.09 276 THR A O 1
ATOM 2043 N N . PHE A 1 277 ? 13.172 9.049 -14.451 1.00 59.19 277 PHE A N 1
ATOM 2044 C CA . PHE A 1 277 ? 14.275 10.013 -14.565 1.00 59.19 277 PHE A CA 1
ATOM 2045 C C . PHE A 1 277 ? 13.843 11.384 -15.069 1.00 59.19 277 PHE A C 1
ATOM 2047 O O . PHE A 1 277 ? 14.615 12.335 -14.968 1.00 59.19 277 PHE A O 1
ATOM 2054 N N . VAL A 1 278 ? 12.629 11.496 -15.601 1.00 62.03 278 VAL A N 1
ATOM 2055 C CA . VAL A 1 278 ? 12.058 12.771 -16.019 1.00 62.03 278 VAL A CA 1
ATOM 2056 C C . VAL A 1 278 ? 10.948 13.135 -15.054 1.00 62.03 278 VAL A C 1
ATOM 2058 O O . VAL A 1 278 ? 9.821 12.662 -15.169 1.00 62.03 278 VAL A O 1
ATOM 2061 N N . ASP A 1 279 ? 11.286 13.974 -14.078 1.00 63.56 279 ASP A N 1
ATOM 2062 C CA . ASP A 1 279 ? 10.280 14.616 -13.244 1.00 63.56 279 ASP A CA 1
ATOM 2063 C C . ASP A 1 279 ? 9.634 15.744 -14.050 1.00 63.56 279 ASP A C 1
ATOM 2065 O O . ASP A 1 279 ? 10.178 16.839 -14.184 1.00 63.56 279 ASP A O 1
ATOM 2069 N N . TYR A 1 280 ? 8.457 15.459 -14.601 1.00 68.31 280 TYR A N 1
ATOM 2070 C CA . TYR A 1 280 ? 7.663 16.426 -15.358 1.00 68.31 280 TYR A CA 1
ATOM 2071 C C . TYR A 1 280 ? 7.184 17.622 -14.519 1.00 68.31 280 TYR A C 1
ATOM 2073 O O . TYR A 1 280 ? 6.605 18.554 -15.074 1.00 68.31 280 TYR A O 1
ATOM 2081 N N . ASN A 1 281 ? 7.391 17.600 -13.199 1.00 71.44 281 ASN A N 1
ATOM 2082 C CA . ASN A 1 281 ? 7.052 18.706 -12.309 1.00 71.44 281 ASN A CA 1
ATOM 2083 C C . ASN A 1 281 ? 8.231 19.661 -12.066 1.00 71.44 281 ASN A C 1
ATOM 2085 O O . ASN A 1 281 ? 8.032 20.694 -11.425 1.00 71.44 281 ASN A O 1
ATOM 2089 N N . ILE A 1 282 ? 9.441 19.335 -12.540 1.00 75.00 282 ILE A N 1
ATOM 2090 C CA . ILE A 1 282 ? 10.617 20.204 -12.420 1.00 75.00 282 ILE A CA 1
ATOM 2091 C C . ILE A 1 282 ? 10.714 21.078 -13.672 1.00 75.00 282 ILE A C 1
ATOM 2093 O O . ILE A 1 282 ? 10.712 20.581 -14.796 1.00 75.00 282 ILE A O 1
ATOM 2097 N N . ASP A 1 283 ? 10.800 22.391 -13.465 1.00 81.31 283 ASP A N 1
ATOM 2098 C CA . ASP A 1 283 ? 11.044 23.357 -14.536 1.00 81.31 283 ASP A CA 1
ATOM 2099 C C . ASP A 1 283 ? 12.437 23.147 -15.166 1.00 81.31 283 ASP A C 1
ATOM 2101 O O . ASP A 1 283 ? 13.391 22.784 -14.471 1.00 81.31 283 ASP A O 1
ATOM 2105 N N . GLU A 1 284 ? 12.564 23.375 -16.476 1.00 76.81 284 GLU A N 1
ATOM 2106 C CA . GLU A 1 284 ? 13.808 23.155 -17.232 1.00 76.81 284 GLU A CA 1
ATOM 2107 C C . GLU A 1 284 ? 14.996 23.924 -16.627 1.00 76.81 284 GLU A C 1
ATOM 2109 O O . GLU A 1 284 ? 16.097 23.375 -16.521 1.00 76.81 284 GLU A O 1
ATOM 2114 N N . GLU A 1 285 ? 14.758 25.144 -16.132 1.00 82.06 285 GLU A N 1
ATOM 2115 C CA . GLU A 1 285 ? 15.784 25.967 -15.483 1.00 82.06 285 GLU A CA 1
ATOM 2116 C C . GLU A 1 285 ? 16.250 25.332 -14.164 1.00 82.06 285 GLU A C 1
ATOM 2118 O O . GLU A 1 285 ? 17.446 25.246 -13.882 1.00 82.06 285 GLU A O 1
ATOM 2123 N N . ALA A 1 286 ? 15.314 24.803 -13.371 1.00 83.44 286 ALA A N 1
ATOM 2124 C CA . ALA A 1 286 ? 15.621 24.163 -12.095 1.00 83.44 286 ALA A CA 1
ATOM 2125 C C . ALA A 1 286 ? 16.400 22.849 -12.280 1.00 83.44 286 ALA A C 1
ATOM 2127 O O . ALA A 1 286 ? 17.335 22.569 -11.522 1.00 83.44 286 ALA A O 1
ATOM 2128 N N . ALA A 1 287 ? 16.057 22.062 -13.304 1.00 81.94 287 ALA A N 1
ATOM 2129 C CA . ALA A 1 287 ? 16.786 20.844 -13.652 1.00 81.94 287 ALA A CA 1
ATOM 2130 C C . ALA A 1 287 ? 18.215 21.156 -14.133 1.00 81.94 287 ALA A C 1
ATOM 2132 O O . ALA A 1 287 ? 19.172 20.498 -13.710 1.00 81.94 287 ALA A O 1
ATOM 2133 N N . PHE A 1 288 ? 18.377 22.188 -14.967 1.00 84.31 288 PHE A N 1
ATOM 2134 C CA . PHE A 1 288 ? 19.682 22.624 -15.465 1.00 84.31 288 PHE A CA 1
ATOM 2135 C C . PHE A 1 288 ? 20.589 23.129 -14.335 1.00 84.31 288 PHE A C 1
ATOM 2137 O O . PHE A 1 288 ? 21.754 22.732 -14.235 1.00 84.31 288 PHE A O 1
ATOM 2144 N N . GLN A 1 289 ? 20.048 23.935 -13.421 1.00 86.81 289 GLN A N 1
ATOM 2145 C CA . GLN A 1 289 ? 20.809 24.475 -12.296 1.00 86.81 289 GLN A CA 1
ATOM 2146 C C . GLN A 1 289 ? 21.245 23.385 -11.305 1.00 86.81 289 GLN A C 1
ATOM 2148 O O . GLN A 1 289 ? 22.361 23.438 -10.782 1.00 86.81 289 GLN A O 1
ATOM 2153 N N . ALA A 1 290 ? 20.411 22.361 -11.090 1.00 84.69 290 ALA A N 1
ATOM 2154 C CA . ALA A 1 290 ? 20.763 21.197 -10.277 1.00 84.69 290 ALA A CA 1
ATOM 2155 C C . ALA A 1 290 ? 21.904 20.377 -10.905 1.00 84.69 290 ALA A C 1
ATOM 2157 O O . ALA A 1 290 ? 22.831 19.972 -10.202 1.00 84.69 290 ALA A O 1
ATOM 2158 N N . ALA A 1 291 ? 21.882 20.180 -12.227 1.00 85.25 291 ALA A N 1
ATOM 2159 C CA . ALA A 1 291 ? 22.954 19.489 -12.942 1.00 85.25 291 ALA A CA 1
ATOM 2160 C C . ALA A 1 291 ? 24.290 20.253 -12.863 1.00 85.25 291 ALA A C 1
ATOM 2162 O O . ALA A 1 291 ? 25.342 19.642 -12.647 1.00 85.25 291 ALA A O 1
ATOM 2163 N N . LEU A 1 292 ? 24.253 21.587 -12.973 1.00 88.12 292 LEU A N 1
ATOM 2164 C CA . LEU A 1 292 ? 25.432 22.437 -12.778 1.00 88.12 292 LEU A CA 1
ATOM 2165 C C . LEU A 1 292 ? 25.974 22.339 -11.348 1.00 88.12 292 LEU A C 1
ATOM 2167 O O . LEU A 1 292 ? 27.180 22.191 -11.164 1.00 88.12 292 LEU A O 1
ATOM 2171 N N . ALA A 1 293 ? 25.101 22.376 -10.340 1.00 87.00 293 ALA A N 1
ATOM 2172 C CA . ALA A 1 293 ? 25.505 22.268 -8.940 1.00 87.00 293 ALA A CA 1
ATOM 2173 C C . ALA A 1 293 ? 26.170 20.917 -8.627 1.00 87.00 293 ALA A C 1
ATOM 2175 O O . ALA A 1 293 ? 27.208 20.890 -7.968 1.00 87.00 293 ALA A O 1
ATOM 2176 N N . LEU A 1 294 ? 25.618 19.813 -9.145 1.00 85.44 294 LEU A N 1
ATOM 2177 C CA . LEU A 1 294 ? 26.203 18.477 -8.997 1.00 85.44 294 LEU A CA 1
ATOM 2178 C C . LEU A 1 294 ? 27.584 18.396 -9.656 1.00 85.44 294 LEU A C 1
ATOM 2180 O O . LEU A 1 294 ? 28.544 17.976 -9.012 1.00 85.44 294 LEU A O 1
ATOM 2184 N N . SER A 1 295 ? 27.701 18.912 -10.883 1.00 84.56 295 SER A N 1
ATOM 2185 C CA . SER A 1 295 ? 28.966 18.939 -11.629 1.00 84.56 295 SER A CA 1
ATOM 2186 C C . SER A 1 295 ? 30.056 19.752 -10.921 1.00 84.56 295 SER A C 1
ATOM 2188 O O . SER A 1 295 ? 31.231 19.412 -11.002 1.00 84.56 295 SER A O 1
ATOM 2190 N N . LEU A 1 296 ? 29.678 20.823 -10.216 1.00 85.25 296 LEU A N 1
ATOM 2191 C CA . LEU A 1 296 ? 30.604 21.644 -9.430 1.00 85.25 296 LEU A CA 1
ATOM 2192 C C . LEU A 1 296 ? 30.992 20.998 -8.095 1.00 85.25 296 LEU A C 1
ATOM 2194 O O . LEU A 1 296 ? 32.045 21.320 -7.558 1.00 85.25 296 LEU A O 1
ATOM 2198 N N . SER A 1 297 ? 30.148 20.117 -7.553 1.00 80.94 297 SER A N 1
ATOM 2199 C CA . SER A 1 297 ? 30.393 19.434 -6.277 1.00 80.94 297 SER A CA 1
ATOM 2200 C C . SER A 1 297 ? 31.227 18.153 -6.396 1.00 80.94 297 SER A C 1
ATOM 2202 O O . SER A 1 297 ? 31.723 17.661 -5.386 1.00 80.94 297 SER A O 1
ATOM 2204 N N . GLU A 1 298 ? 31.379 17.611 -7.608 1.00 66.38 298 GLU A N 1
ATOM 2205 C CA . GLU A 1 298 ? 32.206 16.427 -7.895 1.00 66.38 298 GLU A CA 1
ATOM 2206 C C . GLU A 1 298 ? 33.668 16.766 -8.272 1.00 66.38 298 GLU A C 1
ATOM 2208 O O . GLU A 1 298 ? 34.430 15.867 -8.631 1.00 66.38 298 GLU A O 1
ATOM 2213 N N . ASN A 1 299 ? 34.080 18.037 -8.154 1.00 51.44 299 ASN A N 1
ATOM 2214 C CA . ASN A 1 299 ? 35.464 18.513 -8.318 1.00 51.44 299 ASN A CA 1
ATOM 2215 C C . ASN A 1 299 ? 36.036 19.041 -6.994 1.00 51.44 299 ASN A C 1
ATOM 2217 O O . ASN A 1 299 ? 37.282 19.094 -6.885 1.00 51.44 299 ASN A O 1
#

Secondary structure (DSSP, 8-state):
-----------------PPPP-----------------------------------------------------PPPPPPP-S-TTSHHHHTTB-TTT-SBPSSEEEETTT--EEEHHHHHHHHSSSS-B-TTT--B--GGGEEE-HHHHHHHHH-EEE-TTT--EEEHHHHHHHHTT-HHHHHHHHHS-----SSS-SS---TTS---S-B--TTT---SB-HHHHHHHHHHH-TT-----B-HHHHTSTT--TT-B-SSHHHHHHHHSS--HHHH--TTS-HHHHHHHHHHHHHHT-

Organism: Monodelphis domestica (NCBI:txid13616)

pLDDT: mean 71.77, std 24.27, range [28.89, 97.44]

Foldseek 3Di:
DDDDDDDDDDDDDDDDDDDDDDDDDDDDDDDDDDDDDDDDDDDDDDDDDDDDDDDDDDDDDDDDDDDDDDDDDDDDDDDDDDDDPQPPVQQVQAAPQPRGREDQWKAFQVPRHIHHPVRCVVQLPDPQGADPPPRHTGDSVRIGGPVVSLVQQQPDWGQQPFPGDTDRNNCNVVCCVVPPRNVVVVVVPPPCPPPPCPPPPPPPPQQDQAWDAQFPPRRTRQGLQSSLVCCVVPPVPPQDFDADSNQCNDPPRDNPDTDRDNSVVSVVPRNDDPVVVDPVPDDPVRVVVVVVVVVVVVD

Solvent-accessible surface area (backbone atoms only — not compa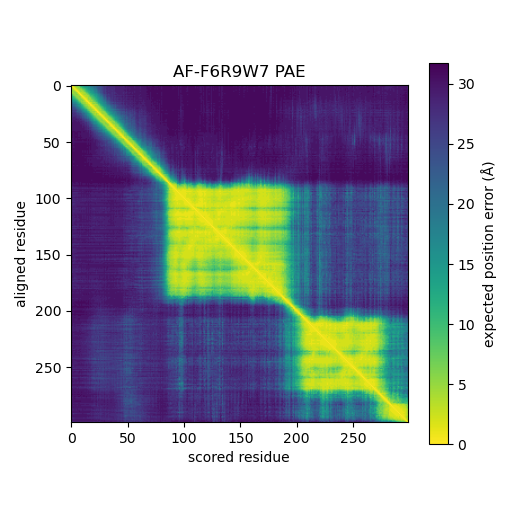rable to full-atom values): 20171 Å² total; per-residue (Å²): 134,80,89,89,89,86,88,87,87,83,84,91,82,83,91,81,84,84,90,79,90,81,84,86,84,85,86,81,89,86,89,84,88,86,83,87,82,87,84,90,81,89,80,90,87,89,88,83,89,82,82,89,82,89,83,89,81,88,84,83,91,82,84,90,88,91,87,88,81,90,88,82,89,83,84,82,83,82,86,80,91,80,90,68,100,71,63,66,68,55,62,79,45,35,13,86,82,80,67,42,64,48,52,73,40,26,23,36,67,83,77,65,55,62,33,22,46,77,72,47,44,71,49,60,75,48,85,87,26,52,39,94,85,78,60,48,72,49,60,72,88,46,54,44,73,31,62,68,58,55,53,51,28,58,69,43,64,45,60,38,92,49,74,59,49,75,36,35,45,66,49,38,66,70,44,53,79,70,32,66,50,35,51,50,52,61,68,66,43,83,73,83,58,71,80,56,84,50,91,60,70,76,61,87,80,62,58,65,83,65,51,37,53,42,78,88,80,62,54,65,76,26,34,63,63,53,43,49,50,49,42,58,76,76,45,74,83,62,84,73,66,35,50,52,56,73,49,39,39,38,98,88,37,58,74,80,50,55,35,92,52,44,70,60,48,40,59,74,72,46,68,70,60,67,80,82,75,52,64,87,86,59,52,71,67,60,54,52,53,50,52,52,51,52,62,62,70,77,109

InterPro domains:
  IPR001841 Zinc finger, RING-type [PF13923] (95-134)
  IPR001841 Zinc finger, RING-type [PS50089] (95-135)
  IPR001841 Zinc finger, RING-type [SM00184] (95-134)
  IPR008598 Di19, zinc-binding domain [PF05605] (211-271)
  IPR013083 Zinc finger, RING/FYVE/PHD-type [G3DSA:3.30.40.10] (84-189)
  IPR017907 Zinc finger, RING-type, conserved site [PS00518] (111-120)
  IPR034734 Zinc finger C2HC RNF-type [PF18574] (155-186)
  IPR034734 Zinc finger C2HC RNF-type [PS51803] (160-179)
  IPR051438 RNF E3 ubiquitin-protein ligase [PTHR46016] (75-299)

Nearest PDB structures (foldseek):
  7l3l-assembly2_C  TM=6.721E-01  e=5.950E-08  Homo sapiens
  4s3o-assembly2_B  TM=8.486E-01  e=4.112E-06  Homo sapiens
  7l3l-assembly1_A  TM=6.502E-01  e=1.801E-07  Homo sapiens
  6wi8-assembly2_B  TM=8.681E-01  e=5.573E-05  Homo sapiens
  3lrq-assembly2_B  TM=7.720E-01  e=1.922E-04  Homo sapiens

Mean predicted aligned error: 21.78 Å

Sequence (299 aa):
MTQDARGGAGRGRGPGPGPRRSPSPSPALGASGASGPGPAGRGGPGPAMAMFRSLVASAQQRQHPPPSAAPASSPLPPTGPGAGGESGLEAQYSCPICLEVYYRPVAIGSCGHTFCGECLQPCLQVPSPLCPLCRMPFDPKKVDKASNVEKQLSSYKAPCRGCSKKVTLAKMRSHISSCMKVQEQMANCPKFVPVVPTSQPIPSNIPNRSTFVCPYCGARNLDQQELVKHCMENHRNDPNRVVCPICSAMPWGDPSYKSANFLQHLLHRHKFSYDTFVDYNIDEEAAFQAALALSLSEN

Radius of gyration: 34.85 Å; Cα contacts (8 Å, |Δi|>4): 250; chains: 1; bounding box: 67×109×97 Å